Protein AF-A0A0D6Q118-F1 (afdb_monomer_lite)

pLDDT: mean 92.16, std 9.7, range [35.62, 98.88]

Secondary structure (DSSP, 8-state):
--------SSGGGGGGS-HHHHHHHHH--SSPPSSEEEEEEEEETTTEEEEEEEEEE-TTS-EEEEEEEEE----EEE-SHHHHHHHHHTPPPSSPPPEEE-HHHHHHHHHHHHHHHHHHHHHTT-EEEEEEEHHHHHHHHHH-----BS-TTT-TT--EEEEEEEEEE-TTSTT-EEEEEEEEEEE-HHHHHHHHHTSPPPPHHHHHHHHHHHHHHH---HHHHHHTTSS--------

InterPro domains:
  IPR022009 Restriction endonuclease, type II, NotI [PF12183] (45-171)

Organism: NCBI:txid1234669

Sequence (239 aa):
MQGPELIFVCPKRFYAVDFLKEVIDHCWPGDKPQNPQIAREVKMEGFGNVDFVIADVKKNNKIEQFLSVELQAIDITGSVFPAYQALRIGEDLEKKPTYGFNWDNVYKRYITQLIRKGYFHHHWKSKIVAVIPEQVYQYILGRAGFMRTAEVKKDPQVNIIFMTYRLEKDPDKVGEYKPVLVNVEGTSHTNLQNAIMYKDPPQRSAFIDQIKSSLARGAVKISDLISAGDISSVEYDDD

Radius of gyration: 23.62 Å; chains: 1; bounding box: 67×54×56 Å

Structure (mmCIF, N/CA/C/O backbone):
data_AF-A0A0D6Q118-F1
#
_entry.id   AF-A0A0D6Q118-F1
#
loop_
_atom_site.group_PDB
_atom_site.id
_atom_site.type_symbol
_atom_site.label_atom_id
_atom_site.label_alt_id
_atom_site.label_comp_id
_atom_site.label_asym_id
_atom_site.label_entity_id
_atom_site.label_seq_id
_atom_site.pdbx_PDB_ins_code
_atom_site.Cartn_x
_atom_site.Cartn_y
_atom_site.Cartn_z
_atom_site.occupancy
_atom_site.B_iso_or_equiv
_atom_site.auth_seq_id
_atom_site.auth_comp_id
_atom_site.auth_asym_id
_atom_site.auth_atom_id
_atom_site.pdbx_PDB_model_num
ATOM 1 N N . MET A 1 1 ? 8.248 -22.713 -18.712 1.00 35.62 1 MET A N 1
ATOM 2 C CA . MET A 1 1 ? 8.139 -21.250 -18.893 1.00 35.62 1 MET A CA 1
ATOM 3 C C . MET A 1 1 ? 7.198 -20.720 -17.827 1.00 35.62 1 MET A C 1
ATOM 5 O O . MET A 1 1 ? 6.054 -21.154 -17.802 1.00 35.62 1 MET A O 1
ATOM 9 N N . GLN A 1 2 ? 7.675 -19.868 -16.913 1.00 41.97 2 GLN A N 1
ATOM 10 C CA . GLN A 1 2 ? 6.770 -19.074 -16.073 1.00 41.97 2 GLN A CA 1
ATOM 11 C C . GLN A 1 2 ? 5.948 -18.179 -17.010 1.00 41.97 2 GLN A C 1
ATOM 13 O O . GLN A 1 2 ? 6.506 -17.595 -17.938 1.00 41.97 2 GLN A O 1
ATOM 18 N N . GLY A 1 3 ? 4.625 -18.165 -16.835 1.00 53.34 3 GLY A N 1
ATOM 19 C CA . GLY A 1 3 ? 3.731 -17.297 -17.603 1.00 53.34 3 GLY A CA 1
ATOM 20 C C . GLY A 1 3 ? 4.032 -15.808 -17.376 1.00 53.34 3 GLY A C 1
ATOM 21 O O . GLY A 1 3 ? 4.910 -15.474 -16.579 1.00 53.34 3 GLY A O 1
ATOM 22 N N . PRO A 1 4 ? 3.320 -14.897 -18.064 1.00 66.06 4 PRO A N 1
ATOM 23 C CA . PRO A 1 4 ? 3.523 -13.464 -17.879 1.00 66.06 4 PRO A CA 1
ATOM 24 C C . PRO A 1 4 ? 3.289 -13.063 -16.416 1.00 66.06 4 PRO A C 1
ATOM 26 O O . PRO A 1 4 ? 2.346 -13.533 -15.780 1.00 66.06 4 PRO A O 1
ATOM 29 N N . GLU A 1 5 ? 4.136 -12.181 -15.886 1.00 79.81 5 GLU A N 1
ATOM 30 C CA . GLU A 1 5 ? 3.935 -11.594 -14.562 1.00 79.81 5 GLU A CA 1
ATOM 31 C C . GLU A 1 5 ? 2.769 -10.596 -14.624 1.00 79.81 5 GLU A C 1
ATOM 33 O O . GLU A 1 5 ? 2.856 -9.544 -15.258 1.00 79.81 5 GLU A O 1
ATOM 38 N N . LEU A 1 6 ? 1.645 -10.951 -14.000 1.00 91.06 6 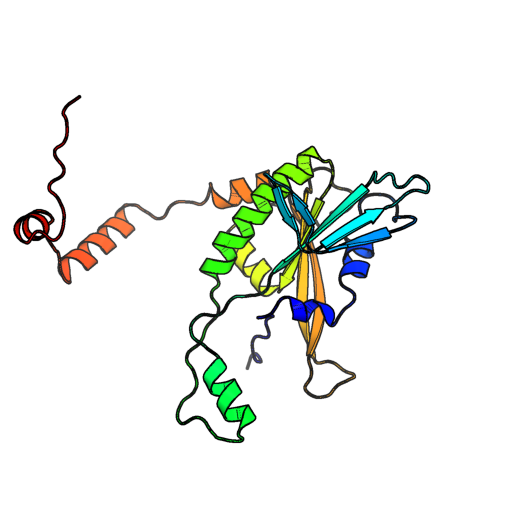LEU A N 1
ATOM 39 C CA . LEU A 1 6 ? 0.423 -10.149 -14.021 1.00 91.06 6 LEU A CA 1
ATOM 40 C C . LEU A 1 6 ? 0.346 -9.257 -12.787 1.00 91.06 6 LEU A C 1
ATOM 42 O O . LEU A 1 6 ? 0.215 -9.747 -11.665 1.00 91.06 6 LEU A O 1
ATOM 46 N N . ILE A 1 7 ? 0.372 -7.944 -12.995 1.00 93.88 7 ILE A N 1
ATOM 47 C CA . ILE A 1 7 ? 0.337 -6.954 -11.918 1.00 93.88 7 ILE A CA 1
ATOM 48 C C . ILE A 1 7 ? -0.604 -5.797 -12.250 1.00 93.88 7 ILE A C 1
ATOM 50 O O . ILE A 1 7 ? -0.860 -5.461 -13.406 1.00 93.88 7 ILE A O 1
ATOM 54 N N . PHE A 1 8 ? -1.138 -5.182 -11.203 1.00 94.50 8 PHE A N 1
ATOM 55 C CA . PHE A 1 8 ? -2.085 -4.087 -11.285 1.00 94.50 8 PHE A CA 1
ATOM 56 C C . PHE A 1 8 ? -1.306 -2.798 -11.537 1.00 94.50 8 PHE A C 1
ATOM 58 O O . PHE A 1 8 ? -0.583 -2.351 -10.652 1.00 94.50 8 PHE A O 1
ATOM 65 N N . VAL A 1 9 ? -1.482 -2.184 -12.709 1.00 95.00 9 VAL A N 1
ATOM 66 C CA . VAL A 1 9 ? -0.924 -0.854 -13.046 1.00 95.00 9 VAL A CA 1
ATOM 67 C C . VAL A 1 9 ? -1.927 0.289 -12.831 1.00 95.00 9 VAL A C 1
ATOM 69 O O . VAL A 1 9 ? -1.625 1.454 -13.063 1.00 95.00 9 VAL A O 1
ATOM 72 N N . CYS A 1 10 ? -3.154 -0.035 -12.407 1.00 95.31 10 CYS A N 1
ATOM 73 C CA . CYS A 1 10 ? -4.219 0.925 -12.132 1.00 95.31 10 CYS A CA 1
ATOM 74 C C . CYS A 1 10 ? -4.973 0.522 -10.852 1.00 95.31 10 CYS A C 1
ATOM 76 O O . CYS A 1 10 ? -5.478 -0.602 -10.802 1.00 95.31 10 CYS A O 1
ATOM 78 N N . PRO A 1 11 ? -5.132 1.411 -9.851 1.00 95.88 11 PRO A N 1
ATOM 79 C CA . PRO A 1 11 ? -5.855 1.091 -8.614 1.00 95.88 11 PRO A CA 1
ATOM 80 C C . PRO A 1 11 ? -7.324 0.712 -8.839 1.00 95.88 11 PRO A C 1
ATOM 82 O O . PRO A 1 11 ? -7.862 -0.147 -8.148 1.00 95.88 11 PRO A O 1
ATOM 85 N N . LYS A 1 12 ? -7.976 1.266 -9.872 1.00 95.75 12 LYS A N 1
ATOM 86 C CA . LYS A 1 12 ? -9.361 0.900 -10.226 1.00 95.75 12 LYS A CA 1
ATOM 87 C C . LYS A 1 12 ? -9.518 -0.582 -10.565 1.00 95.75 12 LYS A C 1
ATOM 89 O O . LYS A 1 12 ? -10.634 -1.089 -10.577 1.00 95.75 12 LYS A O 1
ATOM 94 N N . ARG A 1 13 ? -8.419 -1.298 -10.821 1.00 95.25 13 ARG A N 1
ATOM 95 C CA . ARG A 1 13 ? -8.458 -2.731 -11.086 1.00 95.25 13 ARG A CA 1
ATOM 96 C C . ARG A 1 13 ? -8.959 -3.550 -9.889 1.00 95.25 13 ARG A C 1
ATOM 98 O O . ARG A 1 13 ? -9.552 -4.601 -10.116 1.00 95.25 13 ARG A O 1
ATOM 105 N N . PHE A 1 14 ? -8.813 -3.054 -8.657 1.00 97.06 14 PHE A N 1
ATOM 106 C CA . PHE A 1 14 ? -9.392 -3.684 -7.463 1.00 97.06 14 PHE A CA 1
ATOM 107 C C . PHE A 1 14 ? -10.926 -3.682 -7.456 1.00 97.06 14 PHE A C 1
ATOM 109 O O . PHE A 1 14 ? -11.522 -4.505 -6.779 1.00 97.06 14 PHE A O 1
ATOM 116 N N . TYR A 1 15 ? -11.586 -2.833 -8.253 1.00 96.38 15 TYR A N 1
ATOM 117 C CA . TYR A 1 15 ? -13.055 -2.753 -8.288 1.00 96.38 15 TYR A CA 1
ATOM 118 C C . TYR A 1 15 ? -13.699 -3.946 -9.008 1.00 96.38 15 TYR A C 1
ATOM 120 O O . TYR A 1 15 ? -14.920 -4.045 -9.071 1.00 96.38 15 TYR A O 1
ATOM 128 N N . ALA A 1 16 ? -12.891 -4.842 -9.581 1.00 94.56 16 ALA A N 1
ATOM 129 C CA . ALA A 1 16 ? -13.372 -6.104 -10.130 1.00 94.56 16 ALA A CA 1
ATOM 130 C C . ALA A 1 16 ? -13.760 -7.124 -9.042 1.00 94.56 16 ALA A C 1
ATOM 132 O O . ALA A 1 16 ? -14.296 -8.176 -9.376 1.00 94.56 16 ALA A O 1
ATOM 133 N N . VAL A 1 17 ? -13.493 -6.815 -7.770 1.00 95.25 17 VAL A N 1
ATOM 134 C CA . VAL A 1 17 ? -13.951 -7.564 -6.596 1.00 95.25 17 VAL A CA 1
ATOM 135 C C . VAL A 1 17 ? -14.550 -6.606 -5.567 1.00 95.25 17 VAL A C 1
ATOM 137 O O . VAL A 1 17 ? -14.270 -5.404 -5.583 1.00 95.25 17 VAL A O 1
ATOM 140 N N . ASP A 1 18 ? -15.355 -7.135 -4.647 1.00 96.94 18 ASP A N 1
ATOM 141 C CA . ASP A 1 18 ? -15.884 -6.367 -3.517 1.00 96.94 18 ASP A CA 1
ATOM 142 C C . ASP A 1 18 ? -14.847 -6.282 -2.387 1.00 96.94 18 ASP A C 1
ATOM 144 O O . ASP A 1 18 ? -14.999 -6.842 -1.299 1.00 96.94 18 ASP A O 1
ATOM 148 N N . PHE A 1 19 ? -13.743 -5.584 -2.666 1.00 97.62 19 PHE A N 1
ATOM 149 C CA . PHE A 1 19 ? -12.642 -5.457 -1.714 1.00 97.62 19 PHE A CA 1
ATOM 150 C C . PHE A 1 19 ? -13.077 -4.756 -0.416 1.00 97.62 19 PHE A C 1
ATOM 152 O O . PHE A 1 19 ? -12.498 -5.011 0.631 1.00 97.62 19 PHE A O 1
ATOM 159 N N . LEU A 1 20 ? -14.096 -3.885 -0.440 1.00 97.88 20 LEU A N 1
ATOM 160 C CA . LEU A 1 20 ? -14.586 -3.207 0.768 1.00 97.88 20 LEU A CA 1
ATOM 161 C C . LEU A 1 20 ? -15.307 -4.184 1.698 1.00 97.88 20 LEU A C 1
ATOM 163 O O . LEU A 1 20 ? -15.101 -4.135 2.913 1.00 97.88 20 LEU A O 1
ATOM 167 N N . LYS A 1 21 ? -16.093 -5.113 1.142 1.00 97.81 21 LYS A N 1
ATOM 168 C CA . LYS A 1 21 ? -16.638 -6.231 1.914 1.00 97.81 21 LYS A CA 1
ATOM 169 C C . LYS A 1 21 ? -15.523 -7.105 2.486 1.00 97.81 21 LYS A C 1
ATOM 171 O O . LYS A 1 21 ? -15.584 -7.456 3.661 1.00 97.81 21 LYS A O 1
ATOM 176 N N . GLU A 1 22 ? -14.486 -7.401 1.705 1.00 98.25 22 GLU A N 1
ATOM 177 C CA . GLU A 1 22 ? -13.325 -8.161 2.191 1.00 98.25 22 GLU A CA 1
ATOM 178 C C . GLU A 1 22 ? -12.572 -7.422 3.313 1.00 98.25 22 GLU A C 1
ATOM 180 O O . GLU A 1 22 ? -12.199 -8.044 4.306 1.00 98.25 22 GLU A O 1
ATOM 185 N N . VAL A 1 23 ? -12.442 -6.090 3.254 1.00 98.50 23 VAL A N 1
ATOM 186 C CA . VAL A 1 23 ? -11.907 -5.296 4.376 1.00 98.50 23 VAL A CA 1
ATOM 187 C C . VAL A 1 23 ? -12.736 -5.512 5.644 1.00 98.50 23 VAL A C 1
ATOM 189 O O . VAL A 1 23 ? -12.169 -5.721 6.717 1.00 98.50 23 VAL A O 1
ATOM 192 N N . ILE A 1 24 ? -14.068 -5.481 5.560 1.00 98.12 24 ILE A N 1
ATOM 193 C CA . ILE A 1 24 ? -14.924 -5.736 6.730 1.00 98.12 24 ILE A CA 1
ATOM 194 C C . ILE A 1 24 ? -14.718 -7.170 7.234 1.00 98.12 24 ILE A C 1
ATOM 196 O O . ILE A 1 24 ? -14.515 -7.398 8.429 1.00 98.12 24 ILE A O 1
ATOM 200 N N . ASP A 1 25 ? -14.725 -8.139 6.322 1.00 97.94 25 ASP A N 1
ATOM 201 C CA . ASP A 1 25 ? -14.646 -9.557 6.655 1.00 97.94 25 ASP A CA 1
ATOM 202 C C . ASP A 1 25 ? -13.284 -9.976 7.210 1.00 97.94 25 ASP A C 1
ATOM 204 O O . ASP A 1 25 ? -13.238 -10.895 8.029 1.00 97.94 25 ASP A O 1
ATOM 208 N N . HIS A 1 26 ? -12.191 -9.307 6.839 1.00 98.12 26 HIS A N 1
ATOM 209 C CA . HIS A 1 26 ? -10.831 -9.713 7.206 1.00 98.12 26 HIS A CA 1
ATOM 210 C C . HIS A 1 26 ? -10.106 -8.737 8.139 1.00 98.12 26 HIS A C 1
ATOM 212 O O . HIS A 1 26 ? -9.283 -9.180 8.938 1.00 98.12 26 HIS A O 1
ATOM 218 N N . CYS A 1 27 ? -10.450 -7.449 8.129 1.00 98.19 27 CYS A N 1
ATOM 219 C CA . CYS A 1 27 ? -9.674 -6.410 8.814 1.00 98.19 27 CYS A CA 1
ATOM 220 C C . CYS A 1 27 ? -10.440 -5.691 9.933 1.00 98.19 27 CYS A C 1
ATOM 222 O O . CYS A 1 27 ? -9.803 -5.048 10.770 1.00 98.19 27 CYS A O 1
ATOM 224 N N . TRP A 1 28 ? -11.777 -5.776 9.971 1.00 97.69 28 TRP A N 1
ATOM 225 C CA . TRP A 1 28 ? -12.567 -5.091 10.998 1.00 97.69 28 TRP A CA 1
ATOM 226 C C . TRP A 1 28 ? -12.234 -5.613 12.405 1.00 97.69 28 TRP A C 1
ATOM 228 O O . TRP A 1 28 ? -12.323 -6.824 12.637 1.00 97.69 28 TRP A O 1
ATOM 238 N N . PRO A 1 29 ? -11.818 -4.741 13.342 1.00 94.00 29 PRO A N 1
ATOM 239 C CA . PRO A 1 29 ? -11.452 -5.165 14.685 1.00 94.00 29 PRO A CA 1
ATOM 240 C C . PRO A 1 29 ? -12.689 -5.405 15.552 1.00 94.00 29 PRO A C 1
ATOM 242 O O . PRO A 1 29 ? -13.668 -4.665 15.474 1.00 94.00 29 PRO A O 1
ATOM 245 N N . GLY A 1 30 ? -12.606 -6.406 16.427 1.00 91.06 30 GLY A N 1
ATOM 246 C CA . GLY A 1 30 ? -13.697 -6.761 17.334 1.00 91.06 30 GLY A CA 1
ATOM 247 C C . GLY A 1 30 ? -14.930 -7.305 16.609 1.00 91.06 30 GLY A C 1
ATOM 248 O O . GLY A 1 30 ? -14.813 -8.083 15.657 1.00 91.06 30 GLY A O 1
ATOM 249 N N . ASP A 1 31 ? -16.107 -6.916 17.096 1.00 92.12 31 ASP A N 1
ATOM 250 C CA . ASP A 1 31 ? -17.388 -7.339 16.536 1.00 92.12 31 ASP A CA 1
ATOM 251 C C . ASP A 1 31 ? -17.659 -6.686 15.178 1.00 92.12 31 ASP A C 1
ATOM 253 O O . ASP A 1 31 ? -17.229 -5.564 14.899 1.00 92.12 31 ASP A O 1
ATOM 257 N N . LYS A 1 32 ? -18.407 -7.394 14.324 1.00 92.81 32 LYS A N 1
ATOM 258 C CA . LYS A 1 32 ? -18.802 -6.885 13.005 1.00 92.81 32 LYS A CA 1
ATOM 259 C C . LYS A 1 32 ? -19.580 -5.563 13.132 1.00 92.81 32 LYS A C 1
ATOM 261 O O . LYS A 1 32 ? -20.393 -5.437 14.051 1.00 92.81 32 LYS A O 1
ATOM 266 N N . PRO A 1 33 ? -19.387 -4.612 12.197 1.00 95.69 33 PRO A N 1
ATOM 267 C CA . PRO A 1 33 ? -20.108 -3.345 12.218 1.00 95.69 33 PRO A CA 1
ATOM 268 C C . PRO A 1 33 ? -21.609 -3.574 12.028 1.00 95.69 33 PRO A C 1
ATOM 270 O O . PRO A 1 33 ? -22.013 -4.454 11.264 1.00 95.69 33 PRO A O 1
ATOM 273 N N . GLN A 1 34 ? -22.436 -2.769 12.693 1.00 95.44 34 GLN A N 1
ATOM 274 C CA . GLN A 1 34 ? -23.896 -2.891 12.599 1.00 95.44 34 GLN A CA 1
ATOM 275 C C . GLN A 1 34 ? -24.465 -2.139 11.392 1.00 95.44 34 GLN A C 1
ATOM 277 O O . GLN A 1 34 ? -25.411 -2.605 10.761 1.00 95.44 34 GLN A O 1
ATOM 282 N N . ASN A 1 35 ? -23.895 -0.977 11.076 1.00 96.31 35 ASN A N 1
ATOM 283 C CA . ASN A 1 35 ? -24.316 -0.109 9.984 1.00 96.31 35 ASN A CA 1
ATOM 284 C C . ASN A 1 35 ? -23.084 0.493 9.281 1.00 96.31 35 ASN A C 1
ATOM 286 O O . ASN A 1 35 ? -22.816 1.695 9.415 1.00 96.31 35 ASN A O 1
ATOM 290 N N . PRO A 1 36 ? -22.297 -0.336 8.568 1.00 96.75 36 PRO A N 1
ATOM 291 C CA . PRO A 1 36 ? -21.115 0.131 7.859 1.00 96.75 36 PRO A CA 1
ATOM 292 C C . PRO A 1 36 ? -21.502 1.063 6.703 1.00 96.75 36 PRO A C 1
ATOM 294 O O . PRO A 1 36 ? -22.306 0.709 5.843 1.00 96.75 36 PRO A O 1
ATOM 297 N N . GLN A 1 37 ? -20.885 2.241 6.656 1.00 97.44 37 GLN A N 1
ATOM 298 C CA . GLN A 1 37 ? -21.009 3.212 5.569 1.00 97.44 37 GLN A CA 1
ATOM 299 C C . GLN A 1 37 ? -19.632 3.577 5.018 1.00 97.44 37 GLN A C 1
ATOM 301 O O . GLN A 1 37 ? -18.631 3.523 5.733 1.00 97.44 37 GLN A O 1
ATOM 306 N N . ILE A 1 38 ? -19.585 3.954 3.739 1.00 97.50 38 ILE A N 1
ATOM 307 C CA . ILE A 1 38 ? -18.342 4.263 3.028 1.00 97.50 38 ILE A CA 1
ATOM 308 C C . ILE A 1 38 ? -18.296 5.757 2.709 1.00 97.50 38 ILE A C 1
ATOM 310 O O . ILE A 1 38 ? -19.154 6.270 1.992 1.00 97.50 38 ILE A O 1
ATOM 314 N N . ALA A 1 39 ? -17.252 6.434 3.178 1.00 97.25 39 ALA A N 1
ATOM 315 C CA . ALA A 1 39 ? -16.853 7.754 2.704 1.00 97.25 39 ALA A CA 1
ATOM 316 C C . ALA A 1 39 ? -15.681 7.609 1.721 1.00 97.25 39 ALA A C 1
ATOM 318 O O . ALA A 1 39 ? -14.816 6.757 1.916 1.00 97.25 39 ALA A O 1
ATOM 319 N N . ARG A 1 40 ? -15.652 8.413 0.654 1.00 97.00 40 ARG A N 1
ATOM 320 C CA . ARG A 1 40 ? -14.621 8.364 -0.401 1.00 97.00 40 ARG A CA 1
ATOM 321 C C . ARG A 1 40 ? -13.850 9.677 -0.431 1.00 97.00 40 ARG A C 1
ATOM 323 O O . ARG A 1 40 ? -14.468 10.717 -0.218 1.00 97.00 40 ARG A O 1
ATOM 330 N N . GLU A 1 41 ? -12.558 9.629 -0.750 1.00 95.38 41 GLU A N 1
ATOM 331 C CA . GLU A 1 41 ? -11.698 10.816 -0.909 1.00 95.38 41 GLU A CA 1
ATOM 332 C C . GLU A 1 41 ? -11.753 11.748 0.316 1.00 95.38 41 GLU A C 1
ATOM 334 O O . GLU A 1 41 ? -11.989 12.958 0.212 1.00 95.38 41 GLU A O 1
ATOM 339 N N . VAL A 1 42 ? -11.605 11.161 1.506 1.00 96.12 42 VAL A N 1
ATOM 340 C CA . VAL A 1 42 ? -11.705 11.883 2.776 1.00 96.12 42 VAL A CA 1
ATOM 341 C C . VAL A 1 42 ? -10.423 12.674 3.001 1.00 96.12 42 VAL A C 1
ATOM 343 O O . VAL A 1 42 ? -9.352 12.107 3.219 1.00 96.12 42 VAL A O 1
ATOM 346 N N . LYS A 1 43 ? -10.542 14.002 2.983 1.00 96.31 43 LYS A N 1
ATOM 347 C CA . LYS A 1 43 ? -9.426 14.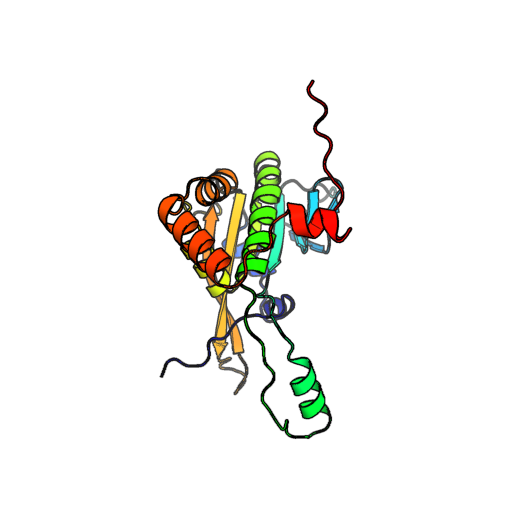932 3.179 1.00 96.31 43 LYS A CA 1
ATOM 348 C C . LYS A 1 43 ? -9.455 15.529 4.574 1.00 96.31 43 LYS A C 1
ATOM 350 O O . LYS A 1 43 ? -10.491 16.011 5.026 1.00 96.31 43 LYS A O 1
ATOM 355 N N . MET A 1 44 ? -8.294 15.563 5.216 1.00 94.69 44 MET A N 1
ATOM 356 C CA . MET A 1 44 ? -8.099 16.227 6.498 1.00 94.69 44 MET A CA 1
ATOM 357 C C . MET A 1 44 ? -6.741 16.931 6.519 1.00 94.69 44 MET A C 1
ATOM 359 O O . MET A 1 44 ? -5.710 16.351 6.167 1.00 94.69 44 MET A O 1
ATOM 363 N N . GLU A 1 45 ? -6.737 18.193 6.940 1.00 94.50 45 GLU A N 1
ATOM 364 C CA . GLU A 1 45 ? -5.514 18.976 7.105 1.00 94.50 45 GLU A CA 1
ATOM 365 C C . GLU A 1 45 ? -4.554 18.290 8.091 1.00 94.50 45 GLU A C 1
ATOM 367 O O . GLU A 1 45 ? -4.971 17.692 9.081 1.00 94.50 45 GLU A O 1
ATOM 372 N N . GLY A 1 46 ? -3.255 18.292 7.784 1.00 90.06 46 GLY A N 1
ATOM 373 C CA . GLY A 1 46 ? -2.238 17.609 8.594 1.00 90.06 46 GLY A CA 1
ATOM 374 C C . GLY A 1 46 ? -2.228 16.076 8.482 1.00 90.06 46 GLY A C 1
ATOM 375 O O . GLY A 1 46 ? -1.197 15.461 8.754 1.00 90.06 46 GLY A O 1
ATOM 376 N N . PHE A 1 47 ? -3.296 15.440 7.998 1.00 89.38 47 PHE A N 1
ATOM 377 C CA . PHE A 1 47 ? -3.350 13.993 7.758 1.00 89.38 47 PHE A CA 1
ATOM 378 C C . PHE A 1 47 ? -3.102 13.635 6.286 1.00 89.38 47 PHE A C 1
ATOM 380 O O . PHE A 1 47 ? -2.301 12.746 5.988 1.00 89.38 47 PHE A O 1
ATOM 387 N N . GLY A 1 48 ? -3.732 14.380 5.375 1.00 92.50 48 GLY A N 1
ATOM 388 C CA . GLY A 1 48 ? -3.740 14.126 3.936 1.00 92.50 48 GLY A CA 1
ATOM 389 C C . GLY A 1 48 ? -5.101 13.632 3.441 1.00 92.50 48 GLY A C 1
ATOM 390 O O . GLY A 1 48 ? -6.132 13.874 4.067 1.00 92.50 48 GLY A O 1
ATOM 391 N N . ASN A 1 49 ? -5.094 12.969 2.284 1.00 94.75 49 ASN A N 1
ATOM 392 C CA . ASN A 1 49 ? -6.272 12.347 1.678 1.00 94.75 49 ASN A CA 1
ATOM 393 C C . ASN A 1 49 ? -6.279 10.839 1.942 1.00 94.75 49 ASN A C 1
ATOM 395 O O . ASN A 1 49 ? -5.200 10.243 1.975 1.00 94.75 49 ASN A O 1
ATOM 399 N N . VAL A 1 50 ? -7.464 10.248 2.072 1.00 96.00 50 VAL A N 1
ATOM 400 C CA . VAL A 1 50 ? -7.680 8.798 2.121 1.00 96.00 50 VAL A CA 1
ATOM 401 C C . VAL A 1 50 ? -8.710 8.384 1.085 1.00 96.00 50 VAL A C 1
ATOM 403 O O . VAL A 1 50 ? -9.793 8.969 1.026 1.00 96.00 50 VAL A O 1
ATOM 406 N N . ASP A 1 51 ? -8.392 7.348 0.307 1.00 97.31 51 ASP A N 1
ATOM 407 C CA . ASP A 1 51 ? -9.246 6.887 -0.792 1.00 97.31 51 ASP A CA 1
ATOM 408 C C . ASP A 1 51 ? -10.634 6.465 -0.288 1.00 97.31 51 ASP A C 1
ATOM 410 O O . ASP A 1 51 ? -11.655 6.879 -0.846 1.00 97.31 51 ASP A O 1
ATOM 414 N N . PHE A 1 52 ? -10.682 5.667 0.786 1.00 98.50 52 PHE A N 1
ATOM 415 C CA . PHE A 1 52 ? -11.930 5.229 1.408 1.00 98.50 52 PHE A CA 1
ATOM 416 C C . PHE A 1 52 ? -11.841 5.163 2.930 1.00 98.50 52 PHE A C 1
ATOM 418 O O . PHE A 1 52 ? -10.835 4.746 3.496 1.00 98.50 52 PHE A O 1
ATOM 425 N N . VAL A 1 53 ? -12.949 5.469 3.597 1.00 98.38 53 VAL A N 1
ATOM 426 C CA . VAL A 1 53 ? -13.148 5.189 5.019 1.00 98.38 53 VAL A CA 1
ATOM 427 C C . VAL A 1 53 ? -14.419 4.370 5.185 1.00 98.38 53 VAL A C 1
ATOM 429 O O . VAL A 1 53 ? -15.485 4.793 4.741 1.00 98.38 53 VAL A O 1
ATOM 432 N N . ILE A 1 54 ? -14.307 3.212 5.834 1.00 98.44 54 ILE A N 1
ATOM 433 C CA . ILE A 1 54 ? -15.450 2.405 6.271 1.00 98.44 54 ILE A CA 1
ATOM 434 C C . ILE A 1 54 ? -15.726 2.761 7.730 1.00 98.44 54 ILE A C 1
ATOM 436 O O . ILE A 1 54 ? -14.858 2.554 8.576 1.00 98.44 54 ILE A O 1
ATOM 440 N N . ALA A 1 55 ? -16.908 3.289 8.033 1.00 97.88 55 ALA A N 1
ATOM 441 C CA . ALA A 1 55 ? -17.305 3.726 9.371 1.00 97.88 55 ALA A CA 1
ATOM 442 C C . ALA A 1 55 ? -18.581 3.012 9.830 1.00 97.88 55 ALA A C 1
ATOM 444 O O . ALA A 1 55 ? -19.515 2.871 9.045 1.00 97.88 55 ALA A O 1
ATOM 445 N N . ASP A 1 56 ? -18.646 2.596 11.098 1.00 97.19 56 ASP A N 1
ATOM 446 C CA . ASP A 1 56 ? -19.882 2.067 11.690 1.00 97.19 56 ASP A CA 1
ATOM 447 C C . ASP A 1 56 ? -20.710 3.216 12.280 1.00 97.19 56 ASP A C 1
ATOM 449 O O . ASP A 1 56 ? -20.317 3.838 13.275 1.00 97.19 56 ASP A O 1
ATOM 453 N N . VAL A 1 57 ? -21.829 3.540 11.626 1.00 96.50 57 VAL A N 1
ATOM 454 C CA . VAL A 1 57 ? -22.612 4.752 11.904 1.00 96.50 57 VAL A CA 1
ATOM 455 C C . VAL A 1 57 ? -23.828 4.423 12.766 1.00 96.50 57 VAL A C 1
ATOM 457 O O . VAL A 1 57 ? -24.797 3.809 12.312 1.00 96.50 57 VAL A O 1
ATOM 460 N N . LYS A 1 58 ? -23.821 4.891 14.017 1.00 93.38 58 LYS A N 1
ATOM 461 C CA . LYS A 1 58 ? -24.942 4.702 14.952 1.00 93.38 58 LYS A CA 1
ATOM 462 C C . LYS A 1 58 ? -26.134 5.610 14.618 1.00 93.38 58 LYS A C 1
ATOM 464 O O . LYS A 1 58 ? -26.011 6.585 13.884 1.00 93.38 58 LYS A O 1
ATOM 469 N N . LYS A 1 59 ? -27.296 5.335 15.232 1.00 89.00 59 LYS A N 1
ATOM 470 C CA . LYS A 1 59 ? -28.573 6.058 15.009 1.00 89.00 59 LYS A CA 1
ATOM 471 C C . LYS A 1 59 ? -28.499 7.587 15.171 1.00 89.00 59 LYS A C 1
ATOM 473 O O . LYS A 1 59 ? -29.337 8.288 14.624 1.00 89.00 59 LYS A O 1
ATOM 478 N N . ASN A 1 60 ? -27.530 8.102 15.925 1.00 90.06 60 ASN A N 1
ATOM 479 C CA . ASN A 1 60 ? -27.311 9.533 16.159 1.00 90.06 60 ASN A CA 1
ATOM 480 C C . ASN A 1 60 ? -26.177 10.127 15.298 1.00 90.06 60 ASN A C 1
ATOM 482 O O . ASN A 1 60 ? -25.614 11.152 15.674 1.00 90.06 60 ASN A O 1
ATOM 486 N N . ASN A 1 61 ? -25.797 9.470 14.197 1.00 90.88 61 ASN A N 1
ATOM 487 C CA . ASN A 1 61 ? -24.649 9.820 13.350 1.00 90.88 61 ASN A CA 1
ATOM 488 C C . ASN A 1 61 ? -23.285 9.787 14.065 1.00 90.88 61 ASN A C 1
ATOM 490 O O . ASN A 1 61 ? -22.298 10.307 13.547 1.00 90.88 61 ASN A O 1
ATOM 494 N N . LYS A 1 62 ? -23.194 9.165 15.248 1.00 94.00 62 LYS A N 1
ATOM 495 C CA . LYS A 1 62 ? -21.915 8.958 15.932 1.00 94.00 62 LYS A CA 1
ATOM 496 C C . LYS A 1 62 ? -21.141 7.823 15.263 1.00 94.00 62 LYS A C 1
ATOM 498 O O . LYS A 1 62 ? -21.699 6.750 15.027 1.00 94.00 62 LYS A O 1
ATOM 503 N N . ILE A 1 63 ? -19.850 8.056 15.049 1.00 95.44 63 ILE A N 1
ATOM 504 C CA . ILE A 1 63 ? -18.878 7.068 14.577 1.00 95.44 63 ILE A CA 1
ATOM 505 C C . ILE A 1 63 ? -17.963 6.731 15.753 1.00 95.44 63 ILE A C 1
ATOM 507 O O . ILE A 1 63 ? -17.329 7.619 16.318 1.00 95.44 63 ILE A O 1
ATOM 511 N N . GLU A 1 64 ? -17.924 5.462 16.152 1.00 88.94 64 GLU A N 1
ATOM 512 C CA . GLU A 1 64 ? -17.010 4.987 17.206 1.00 88.94 64 GLU A CA 1
ATOM 513 C C . GLU A 1 64 ? -15.848 4.174 16.649 1.00 88.94 64 GLU A C 1
ATOM 515 O O . GLU A 1 64 ? -14.757 4.228 17.205 1.00 88.94 64 GLU A O 1
ATOM 520 N N . GLN A 1 65 ? -16.073 3.464 15.544 1.00 94.88 65 GLN A N 1
ATOM 521 C CA . GLN A 1 65 ? -15.067 2.643 14.894 1.00 94.88 65 GLN A CA 1
ATOM 522 C C . GLN A 1 65 ? -15.066 2.910 13.394 1.00 94.88 65 GLN A C 1
ATOM 524 O O . GLN A 1 65 ? -16.119 3.036 12.762 1.00 94.88 65 GLN A O 1
ATOM 529 N N . PHE A 1 66 ? -13.866 2.982 12.831 1.00 97.69 66 PHE A N 1
ATOM 530 C CA . PHE A 1 66 ? -13.661 3.120 11.399 1.00 97.69 66 PHE A CA 1
ATOM 531 C C . PHE A 1 66 ? -12.349 2.466 10.965 1.00 97.69 66 PHE A C 1
ATOM 533 O O . PHE A 1 66 ? -11.448 2.251 11.783 1.00 97.69 66 PHE A O 1
ATOM 540 N N . LEU A 1 67 ? -12.242 2.192 9.669 1.00 98.31 67 LEU A N 1
ATOM 541 C CA . LEU A 1 67 ? -11.020 1.789 8.984 1.00 98.31 67 LEU A CA 1
ATOM 542 C C . LEU A 1 67 ? -10.777 2.710 7.795 1.00 98.31 67 LEU A C 1
ATOM 544 O O . LEU A 1 67 ? -11.683 2.932 6.993 1.00 98.31 67 LEU A O 1
ATOM 548 N N . SER A 1 68 ? -9.546 3.193 7.658 1.00 98.62 68 SER A N 1
ATOM 549 C CA . SER A 1 68 ? -9.093 3.812 6.409 1.00 98.62 68 SER A CA 1
ATOM 550 C C . SER A 1 68 ? -8.631 2.726 5.446 1.00 98.62 68 SER A C 1
ATOM 552 O O . SER A 1 68 ? -8.020 1.748 5.874 1.00 98.62 68 SER A O 1
ATOM 554 N N . VAL A 1 69 ? -8.876 2.905 4.154 1.00 98.69 69 VAL A N 1
ATOM 555 C CA . VAL A 1 69 ? -8.451 1.991 3.093 1.00 98.69 69 VAL A CA 1
ATOM 556 C C . VAL A 1 69 ? -7.763 2.798 1.997 1.00 98.69 69 VAL A C 1
ATOM 558 O O . VAL A 1 69 ? -8.308 3.787 1.511 1.00 98.69 69 VAL A O 1
ATOM 561 N N . GLU A 1 70 ? -6.571 2.356 1.613 1.00 98.31 70 GLU A N 1
ATOM 562 C CA . GLU A 1 70 ? -5.736 2.953 0.569 1.00 98.31 70 GLU A CA 1
ATOM 563 C C . GLU A 1 70 ? -5.504 1.938 -0.535 1.00 98.31 70 GLU A C 1
ATOM 565 O O . GLU A 1 70 ? -5.056 0.821 -0.264 1.00 98.31 70 GLU A O 1
ATOM 570 N N . LEU A 1 71 ? -5.736 2.337 -1.779 1.00 98.12 71 LEU A N 1
ATOM 571 C CA . LEU A 1 71 ? -5.432 1.515 -2.936 1.00 98.12 71 LEU A CA 1
ATOM 572 C C . LEU A 1 71 ? -4.089 1.941 -3.524 1.00 98.12 71 LEU A C 1
ATOM 574 O O . LEU A 1 71 ? -3.892 3.098 -3.885 1.00 98.12 71 LEU A O 1
ATOM 578 N N . GLN A 1 72 ? -3.175 0.996 -3.726 1.00 97.69 72 GLN A N 1
ATOM 579 C CA . GLN A 1 72 ? -1.930 1.276 -4.443 1.00 97.69 72 GLN A CA 1
ATOM 580 C C . GLN A 1 72 ? -1.671 0.214 -5.504 1.00 97.69 72 GLN A C 1
ATOM 582 O O . GLN A 1 72 ? -1.686 -0.978 -5.231 1.00 97.69 72 GLN A O 1
ATOM 587 N N . ALA A 1 73 ? -1.403 0.669 -6.725 1.00 97.06 73 ALA A N 1
ATOM 588 C CA . ALA A 1 73 ? -0.970 -0.139 -7.865 1.00 97.06 73 ALA A CA 1
ATOM 589 C C . ALA A 1 73 ? 0.515 0.132 -8.184 1.00 97.06 73 ALA A C 1
ATOM 591 O O . ALA A 1 73 ? 1.120 1.020 -7.583 1.00 97.06 73 ALA A O 1
ATOM 592 N N . ILE A 1 74 ? 1.125 -0.605 -9.114 1.00 96.62 74 ILE A N 1
ATOM 593 C CA . ILE A 1 74 ? 2.489 -0.299 -9.570 1.00 96.62 74 ILE A CA 1
ATOM 594 C C . ILE A 1 74 ? 2.458 0.836 -10.607 1.00 96.62 74 ILE A C 1
ATOM 596 O O . ILE A 1 74 ? 1.694 0.785 -11.570 1.00 96.62 74 ILE A O 1
ATOM 600 N N . ASP A 1 75 ? 3.292 1.860 -10.421 1.00 94.44 75 ASP A N 1
ATOM 601 C CA . ASP A 1 75 ? 3.537 2.877 -11.447 1.00 94.44 75 ASP A CA 1
ATOM 602 C C . ASP A 1 75 ? 4.433 2.268 -12.545 1.00 94.44 75 ASP A C 1
ATOM 604 O O . ASP A 1 75 ? 5.241 1.376 -12.267 1.00 94.44 75 ASP A O 1
ATOM 608 N N . ILE A 1 76 ? 4.357 2.776 -13.777 1.00 94.81 76 ILE A N 1
ATOM 609 C CA . ILE A 1 76 ? 5.281 2.386 -14.855 1.00 94.81 76 ILE A CA 1
ATOM 610 C C . ILE A 1 76 ? 6.303 3.487 -15.164 1.00 94.81 76 ILE A C 1
ATOM 612 O O . ILE A 1 76 ? 6.053 4.671 -14.945 1.00 94.81 76 ILE A O 1
ATOM 616 N N . THR A 1 77 ? 7.462 3.094 -15.685 1.00 95.19 77 THR A N 1
ATOM 617 C CA . THR A 1 77 ? 8.375 3.959 -16.437 1.00 95.19 77 THR A CA 1
ATOM 618 C C . THR A 1 77 ? 8.049 3.881 -17.928 1.00 95.19 77 THR A C 1
ATOM 620 O O . THR A 1 77 ? 7.420 2.924 -18.384 1.00 95.19 77 THR A O 1
ATOM 623 N N . GLY A 1 78 ? 8.492 4.872 -18.703 1.00 94.06 78 GLY A N 1
ATOM 624 C CA . GLY A 1 78 ? 8.181 4.935 -20.131 1.00 94.06 78 GLY A CA 1
ATOM 625 C C . GLY A 1 78 ? 6.686 5.144 -20.379 1.00 94.06 78 GLY A C 1
ATOM 626 O O . GLY A 1 78 ? 6.012 5.820 -19.603 1.00 94.06 78 GLY A O 1
ATOM 627 N N . SER A 1 79 ? 6.163 4.598 -21.479 1.00 92.25 79 SER A N 1
ATOM 628 C CA . SER A 1 79 ? 4.750 4.764 -21.831 1.00 92.25 79 SER A CA 1
ATOM 629 C C . SER A 1 79 ? 4.215 3.606 -22.662 1.00 92.25 79 SER A C 1
ATOM 631 O O . SER A 1 79 ? 4.851 3.152 -23.611 1.00 92.25 79 SER A O 1
ATOM 633 N N . VAL A 1 80 ? 2.997 3.175 -22.331 1.00 92.12 80 VAL A N 1
ATOM 634 C CA . VAL A 1 80 ? 2.200 2.227 -23.129 1.00 92.12 80 VAL A CA 1
ATOM 635 C C . VAL A 1 80 ? 1.245 2.937 -24.096 1.00 92.12 80 VAL A C 1
ATOM 637 O O . VAL A 1 80 ? 0.568 2.288 -24.889 1.00 92.12 80 VAL A O 1
ATOM 640 N N . PHE A 1 81 ? 1.185 4.272 -24.050 1.00 92.69 81 PHE A N 1
ATOM 641 C CA . PHE A 1 81 ? 0.251 5.068 -24.844 1.00 92.69 81 PHE A CA 1
ATOM 642 C C . PHE A 1 81 ? 0.397 4.872 -26.363 1.00 92.69 81 PHE A C 1
ATOM 644 O O . PHE A 1 81 ? -0.638 4.736 -27.013 1.00 92.69 81 PHE A O 1
ATOM 651 N N . PRO A 1 82 ? 1.611 4.743 -26.941 1.00 93.62 82 PRO A N 1
ATOM 652 C CA . PRO A 1 82 ? 1.742 4.456 -28.370 1.00 93.62 82 PRO A CA 1
ATOM 653 C C . PRO A 1 82 ? 1.060 3.145 -28.782 1.00 93.62 82 PRO A C 1
ATOM 655 O O . PRO A 1 82 ? 0.370 3.107 -29.795 1.00 93.62 82 PRO A O 1
ATOM 658 N N . ALA A 1 83 ? 1.170 2.087 -27.964 1.00 93.56 83 ALA A N 1
ATOM 659 C CA . ALA A 1 83 ? 0.468 0.827 -28.225 1.00 93.56 83 ALA A CA 1
ATOM 660 C C . ALA A 1 83 ? -1.049 0.988 -28.129 1.00 93.56 83 ALA A C 1
ATOM 662 O O . ALA A 1 83 ? -1.772 0.458 -28.962 1.00 93.56 83 ALA A O 1
ATOM 663 N N . TYR A 1 84 ? -1.537 1.754 -27.151 1.00 93.25 84 TYR A N 1
ATOM 664 C CA . TYR A 1 84 ? -2.962 2.070 -27.059 1.00 93.25 84 TYR A CA 1
ATOM 665 C C . TYR A 1 84 ? -3.476 2.822 -28.299 1.00 93.25 84 TYR A C 1
ATOM 667 O O . TYR A 1 84 ? -4.554 2.505 -28.798 1.00 93.25 84 TYR A O 1
ATOM 675 N N . GLN A 1 85 ? -2.717 3.798 -28.810 1.00 94.81 85 GLN A N 1
ATOM 676 C CA . GLN A 1 85 ? -3.096 4.547 -30.009 1.00 94.81 85 GLN A CA 1
ATOM 677 C C . GLN A 1 85 ? -3.143 3.648 -31.245 1.00 94.81 85 GLN A C 1
ATOM 679 O O . GLN A 1 85 ? -4.157 3.654 -31.935 1.00 94.81 85 GLN A O 1
ATOM 684 N N . ALA A 1 86 ? -2.102 2.842 -31.467 1.00 95.25 86 ALA A N 1
ATOM 685 C CA . ALA A 1 86 ? -2.024 1.905 -32.586 1.00 95.25 86 ALA A CA 1
ATOM 686 C C . ALA A 1 86 ? -3.184 0.890 -32.559 1.00 95.25 86 ALA A C 1
ATOM 688 O O . ALA A 1 86 ? -3.910 0.750 -33.540 1.00 95.25 86 ALA A O 1
ATOM 689 N N . LEU A 1 87 ? -3.475 0.305 -31.387 1.00 94.69 87 LEU A N 1
ATOM 690 C CA . LEU A 1 87 ? -4.632 -0.580 -31.192 1.00 94.69 87 LEU A CA 1
ATOM 691 C C . LEU A 1 87 ? -5.968 0.098 -31.523 1.00 94.69 87 LEU A C 1
ATOM 693 O O . LEU A 1 87 ? -6.876 -0.548 -32.038 1.00 94.69 87 LEU A O 1
ATOM 697 N N . ARG A 1 88 ? -6.110 1.392 -31.221 1.00 95.88 88 ARG A N 1
ATOM 698 C CA . ARG A 1 88 ? -7.352 2.137 -31.462 1.00 95.88 88 ARG A CA 1
ATOM 699 C C . ARG A 1 88 ? -7.610 2.404 -32.945 1.00 95.88 88 ARG A C 1
ATOM 701 O O . ARG A 1 88 ? -8.771 2.531 -33.325 1.00 95.88 88 ARG A O 1
ATOM 708 N N . ILE A 1 89 ? -6.555 2.506 -33.750 1.00 96.25 89 ILE A N 1
ATOM 709 C CA . ILE A 1 89 ? -6.640 2.741 -35.199 1.00 96.25 89 ILE A CA 1
ATOM 710 C C . ILE A 1 89 ? -6.401 1.470 -36.028 1.00 96.25 89 ILE A C 1
ATOM 712 O O . ILE A 1 89 ? -6.521 1.515 -37.245 1.00 96.25 89 ILE A O 1
ATOM 716 N N . GLY A 1 90 ? -6.134 0.332 -35.377 1.00 95.81 90 GLY A N 1
ATOM 717 C CA . GLY A 1 90 ? -5.916 -0.955 -36.040 1.00 95.81 90 GLY A CA 1
ATOM 718 C C . GLY A 1 90 ? -4.562 -1.069 -36.739 1.00 95.81 90 GLY A C 1
ATOM 719 O O . GLY A 1 90 ? -4.447 -1.813 -37.708 1.00 95.81 90 GLY A O 1
ATOM 720 N N . GLU A 1 91 ? -3.557 -0.329 -36.270 1.00 95.62 91 GLU A N 1
ATOM 721 C CA . GLU A 1 91 ? -2.206 -0.336 -36.830 1.00 95.62 91 GLU A CA 1
ATOM 722 C C . GLU A 1 91 ? -1.237 -1.147 -35.966 1.00 95.62 91 GLU A C 1
ATOM 724 O O . GLU A 1 91 ? -1.354 -1.201 -34.737 1.00 95.62 91 GLU A O 1
ATOM 729 N N . ASP A 1 92 ? -0.242 -1.739 -36.623 1.00 93.06 92 ASP A N 1
ATOM 730 C CA . ASP A 1 92 ? 0.896 -2.356 -35.957 1.00 93.06 92 ASP A CA 1
ATOM 731 C C . ASP A 1 92 ? 1.947 -1.300 -35.600 1.00 93.06 92 ASP A C 1
ATOM 733 O O . ASP A 1 92 ? 2.205 -0.353 -36.343 1.00 93.06 92 ASP A O 1
ATOM 737 N N . LEU A 1 93 ? 2.605 -1.481 -34.456 1.00 91.38 93 LEU A N 1
ATOM 738 C CA . LEU A 1 93 ? 3.757 -0.659 -34.103 1.00 91.38 93 LEU A CA 1
ATOM 739 C C . LEU A 1 93 ? 5.017 -1.178 -34.796 1.00 91.38 93 LEU A C 1
ATOM 741 O O . LEU A 1 93 ? 5.362 -2.349 -34.650 1.00 91.38 93 LEU A O 1
ATOM 745 N N . GLU A 1 94 ? 5.792 -0.278 -35.408 1.00 89.19 94 GLU A N 1
ATOM 746 C CA . GLU A 1 94 ? 7.123 -0.605 -35.950 1.00 89.19 94 GLU A CA 1
ATOM 747 C C . GLU A 1 94 ? 8.069 -1.179 -34.883 1.00 89.19 94 GLU A C 1
ATOM 749 O O . GLU A 1 94 ? 8.949 -1.990 -35.171 1.00 89.19 94 GLU A O 1
ATOM 754 N N . LYS A 1 95 ? 7.899 -0.750 -33.624 1.00 90.38 95 LYS A N 1
ATOM 755 C CA . LYS A 1 95 ? 8.664 -1.241 -32.476 1.00 90.38 95 LYS A CA 1
ATOM 756 C C . LYS A 1 95 ? 7.816 -1.311 -31.215 1.00 90.38 95 LYS A C 1
ATOM 758 O O . LYS A 1 95 ? 6.967 -0.458 -30.957 1.00 90.38 95 LYS A O 1
ATOM 763 N N . LYS A 1 96 ? 8.121 -2.291 -30.365 1.00 88.38 96 LYS A N 1
ATOM 764 C CA . LYS A 1 96 ? 7.514 -2.407 -29.036 1.00 88.38 96 LYS A CA 1
ATOM 765 C C . LYS A 1 96 ? 7.813 -1.146 -28.202 1.00 88.38 96 LYS A C 1
ATOM 767 O O . LYS A 1 96 ? 8.971 -0.723 -28.167 1.00 88.38 96 LYS A O 1
ATOM 772 N N . PRO A 1 97 ? 6.829 -0.564 -27.488 1.00 89.62 97 PRO A N 1
ATOM 773 C CA . PRO A 1 97 ? 7.095 0.544 -26.582 1.00 89.62 97 PRO A CA 1
ATOM 774 C C . PRO A 1 97 ? 7.999 0.101 -25.433 1.00 89.62 97 PRO A C 1
ATOM 776 O O . PRO A 1 97 ? 7.845 -0.996 -24.889 1.00 89.62 97 PRO A O 1
ATOM 779 N N . THR A 1 98 ? 8.911 0.978 -25.029 1.00 91.88 98 THR A N 1
ATOM 780 C CA . THR A 1 98 ? 9.755 0.757 -23.856 1.00 91.88 98 THR A CA 1
ATOM 781 C C . THR A 1 98 ? 9.012 1.219 -22.608 1.00 91.88 98 THR A C 1
ATOM 783 O O . THR A 1 98 ? 8.700 2.402 -22.463 1.00 91.88 98 THR A O 1
ATOM 786 N N . TYR A 1 99 ? 8.741 0.287 -21.702 1.00 93.06 99 TYR A N 1
ATOM 787 C CA . TYR A 1 99 ? 8.168 0.550 -20.386 1.00 93.06 99 TYR A CA 1
ATOM 788 C C . TYR A 1 99 ? 8.673 -0.487 -19.378 1.00 93.06 99 TYR A C 1
ATOM 790 O O . TYR A 1 99 ? 9.151 -1.558 -19.756 1.00 93.06 99 TYR A O 1
ATOM 798 N N . GLY A 1 100 ? 8.553 -0.173 -18.093 1.00 93.06 100 GLY A N 1
ATOM 799 C CA . GLY A 1 100 ? 8.898 -1.075 -16.995 1.00 93.06 100 GLY A CA 1
ATOM 800 C C . GLY A 1 100 ? 8.161 -0.697 -15.718 1.00 93.06 100 GLY A C 1
ATOM 801 O O . GLY A 1 100 ? 7.475 0.318 -15.677 1.00 93.06 100 GLY A O 1
ATOM 802 N N . PHE A 1 101 ? 8.282 -1.499 -14.668 1.00 95.12 101 PHE A N 1
ATOM 803 C CA . PHE A 1 101 ? 7.674 -1.191 -13.373 1.00 95.12 101 PHE A CA 1
ATOM 804 C C . PHE A 1 101 ? 8.566 -0.256 -12.556 1.00 95.12 101 PHE A C 1
ATOM 806 O O . PHE A 1 101 ? 9.763 -0.496 -12.398 1.00 95.12 101 PHE A O 1
ATOM 813 N N . ASN A 1 102 ? 7.980 0.806 -12.006 1.00 95.38 102 ASN A N 1
ATOM 814 C CA . ASN A 1 102 ? 8.687 1.809 -11.218 1.00 95.38 102 ASN A CA 1
ATOM 815 C C . ASN A 1 102 ? 8.665 1.462 -9.719 1.00 95.38 102 ASN A C 1
ATOM 817 O O . ASN A 1 102 ? 8.101 2.183 -8.889 1.00 95.38 102 ASN A O 1
ATOM 821 N N . TRP A 1 103 ? 9.264 0.316 -9.387 1.00 95.56 103 TRP A N 1
ATOM 822 C CA . TRP A 1 103 ? 9.261 -0.263 -8.042 1.00 95.56 103 TRP A CA 1
ATOM 823 C C . TRP A 1 103 ? 9.810 0.680 -6.971 1.00 95.56 103 TRP A C 1
ATOM 825 O O . TRP A 1 103 ? 9.182 0.860 -5.926 1.00 95.56 103 TRP A O 1
ATOM 835 N N . ASP A 1 104 ? 10.945 1.327 -7.246 1.00 93.88 104 ASP A N 1
ATOM 836 C CA . ASP A 1 104 ? 11.592 2.255 -6.315 1.00 93.88 104 ASP A CA 1
ATOM 837 C C . ASP A 1 104 ? 10.686 3.449 -5.986 1.00 93.88 104 ASP A C 1
ATOM 839 O O . ASP A 1 104 ? 10.587 3.866 -4.828 1.00 93.88 104 ASP A O 1
ATOM 843 N N . ASN A 1 105 ? 9.994 3.994 -6.994 1.00 93.81 105 ASN A N 1
ATOM 844 C CA . ASN A 1 105 ? 9.111 5.141 -6.807 1.00 93.81 105 ASN A CA 1
ATOM 845 C C . ASN A 1 105 ? 7.868 4.795 -5.989 1.00 93.81 105 ASN A C 1
ATOM 847 O O . ASN A 1 105 ? 7.480 5.566 -5.109 1.00 93.81 105 ASN A O 1
ATOM 851 N N . VAL A 1 106 ? 7.260 3.639 -6.252 1.00 94.12 106 VAL A N 1
ATOM 852 C CA . VAL A 1 106 ? 6.110 3.184 -5.466 1.00 94.12 106 VAL A CA 1
ATOM 853 C C . VAL A 1 106 ? 6.534 2.881 -4.036 1.00 94.12 106 VAL A C 1
ATOM 855 O O . VAL A 1 106 ? 5.898 3.374 -3.109 1.00 94.12 106 VAL A O 1
ATOM 858 N N . TYR A 1 107 ? 7.647 2.169 -3.839 1.00 94.56 107 TYR A N 1
ATOM 859 C CA . TYR A 1 107 ? 8.162 1.859 -2.507 1.00 94.56 107 TYR A CA 1
ATOM 860 C C . TYR A 1 107 ? 8.407 3.128 -1.679 1.00 94.56 107 TYR A C 1
ATOM 862 O O . TYR A 1 107 ? 7.839 3.260 -0.596 1.00 94.56 107 TYR A O 1
ATOM 870 N N . LYS A 1 108 ? 9.183 4.099 -2.190 1.00 92.69 108 LYS A N 1
ATOM 871 C CA . LYS A 1 108 ? 9.539 5.310 -1.421 1.00 92.69 108 LYS A CA 1
ATOM 872 C C . LYS A 1 108 ? 8.311 6.152 -1.049 1.00 92.69 108 LYS A C 1
ATOM 874 O O . LYS A 1 108 ? 8.234 6.678 0.061 1.00 92.69 108 LYS A O 1
ATOM 879 N N . ARG A 1 109 ? 7.342 6.272 -1.966 1.00 94.19 109 ARG A N 1
ATOM 880 C CA . ARG A 1 109 ? 6.138 7.092 -1.777 1.00 94.19 109 ARG A CA 1
ATOM 881 C C . ARG A 1 109 ? 5.124 6.404 -0.871 1.00 94.19 109 ARG A C 1
ATOM 883 O O . ARG A 1 109 ? 4.524 7.059 -0.028 1.00 94.19 109 ARG A O 1
ATOM 890 N N . TYR A 1 110 ? 4.897 5.111 -1.067 1.00 95.25 110 TYR A N 1
ATOM 891 C CA . TYR A 1 110 ? 3.810 4.417 -0.388 1.00 95.25 110 TYR A CA 1
ATOM 892 C C . TYR A 1 110 ? 4.172 4.059 1.051 1.00 95.25 110 TYR A C 1
ATOM 894 O O . TYR A 1 110 ? 3.383 4.273 1.964 1.00 95.25 110 TYR A O 1
ATOM 902 N N . ILE A 1 111 ? 5.404 3.610 1.289 1.00 95.12 111 ILE A N 1
ATOM 903 C CA . ILE A 1 111 ? 5.848 3.228 2.632 1.00 95.12 111 ILE A CA 1
ATOM 904 C C . ILE A 1 111 ? 5.863 4.416 3.594 1.00 95.12 111 ILE A C 1
ATOM 906 O O . ILE A 1 111 ? 5.403 4.302 4.728 1.00 95.12 111 ILE A O 1
ATOM 910 N N . THR A 1 112 ? 6.337 5.575 3.137 1.00 94.38 112 THR A N 1
ATOM 911 C CA . THR A 1 112 ? 6.332 6.804 3.944 1.00 94.38 112 THR A CA 1
ATOM 912 C C . THR A 1 112 ? 4.909 7.247 4.292 1.00 94.38 112 THR A C 1
ATOM 914 O O . THR A 1 112 ? 4.651 7.633 5.433 1.00 94.38 112 THR A O 1
ATOM 917 N N . GLN A 1 113 ? 3.961 7.113 3.356 1.00 95.56 113 GLN A N 1
ATOM 918 C CA . GLN A 1 113 ? 2.541 7.347 3.625 1.00 95.56 113 GLN A CA 1
ATOM 919 C C . GLN A 1 113 ? 1.974 6.373 4.660 1.00 95.56 113 GLN A C 1
ATOM 921 O O . GLN A 1 113 ? 1.311 6.819 5.595 1.00 95.56 113 GLN A O 1
ATOM 926 N N . LEU A 1 114 ? 2.256 5.072 4.534 1.00 97.12 114 LEU A N 1
ATOM 927 C CA . LEU A 1 114 ? 1.769 4.061 5.475 1.00 97.12 114 LEU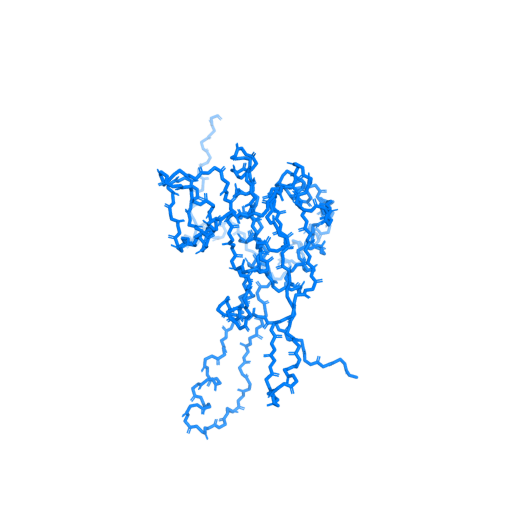 A CA 1
ATOM 928 C C . LEU A 1 114 ? 2.306 4.283 6.889 1.00 97.12 114 LEU A C 1
ATOM 930 O O . LEU A 1 114 ? 1.536 4.194 7.838 1.00 97.12 114 LEU A O 1
ATOM 934 N N . ILE A 1 115 ? 3.585 4.632 7.045 1.00 97.12 115 ILE A N 1
ATOM 935 C CA . ILE A 1 115 ? 4.169 4.933 8.361 1.00 97.12 115 ILE A CA 1
ATOM 936 C C . ILE A 1 115 ? 3.478 6.140 8.990 1.00 97.12 115 ILE A C 1
ATOM 938 O O . ILE A 1 115 ? 3.020 6.067 10.129 1.00 97.12 115 ILE A O 1
ATOM 942 N N . ARG A 1 116 ? 3.352 7.240 8.241 1.00 97.12 116 ARG A N 1
ATOM 943 C CA . ARG A 1 116 ? 2.722 8.465 8.742 1.00 97.12 116 ARG A CA 1
ATOM 944 C C . ARG A 1 116 ? 1.250 8.242 9.096 1.00 97.12 116 ARG A C 1
ATOM 946 O O . ARG A 1 116 ? 0.821 8.618 10.181 1.00 97.12 116 ARG A O 1
ATOM 953 N N . LYS A 1 117 ? 0.469 7.622 8.208 1.00 97.88 117 LYS A N 1
ATOM 954 C CA . LYS A 1 117 ? -0.954 7.357 8.464 1.00 97.88 117 LYS A CA 1
ATOM 955 C C . LYS A 1 117 ? -1.139 6.320 9.574 1.00 97.88 117 LYS A C 1
ATOM 957 O O . LYS A 1 117 ? -1.968 6.523 10.454 1.00 97.88 117 LYS A O 1
ATOM 962 N N . GLY A 1 118 ? -0.324 5.267 9.598 1.00 98.19 118 GLY A N 1
ATOM 963 C CA . GLY A 1 118 ? -0.312 4.262 10.661 1.00 98.19 118 GLY A CA 1
ATOM 964 C C . GLY A 1 118 ? -0.016 4.855 12.042 1.00 98.19 118 GLY A C 1
ATOM 965 O O . GLY A 1 118 ? -0.660 4.472 13.018 1.00 98.19 118 GLY A O 1
ATOM 966 N N . TYR A 1 119 ? 0.876 5.850 12.129 1.00 97.88 119 TYR A N 1
ATOM 967 C CA . TYR A 1 119 ? 1.109 6.613 13.360 1.00 97.88 119 TYR A CA 1
ATOM 968 C C . TYR A 1 119 ? -0.170 7.295 13.862 1.00 97.88 119 TYR A C 1
ATOM 970 O O . TYR A 1 119 ? -0.517 7.168 15.035 1.00 97.88 119 TYR A O 1
ATOM 978 N N . PHE A 1 120 ? -0.925 7.967 12.991 1.00 97.88 120 PHE A N 1
ATOM 979 C CA . PHE A 1 120 ? -2.189 8.591 13.392 1.00 97.88 120 PHE A CA 1
ATOM 980 C C . PHE A 1 120 ? -3.243 7.554 13.792 1.00 97.88 120 PHE A C 1
ATOM 982 O O . PHE A 1 120 ? -3.868 7.685 14.842 1.00 97.88 120 PHE A O 1
ATOM 989 N N . HIS A 1 121 ? -3.374 6.470 13.023 1.00 98.06 121 HIS A N 1
ATOM 990 C CA . HIS A 1 121 ? -4.296 5.377 13.336 1.00 98.06 121 HIS A CA 1
ATOM 991 C C . HIS A 1 121 ? -3.985 4.696 14.673 1.00 98.06 121 HIS A C 1
ATOM 993 O O . HIS A 1 121 ? -4.913 4.369 15.411 1.00 98.06 121 HIS A O 1
ATOM 999 N N . HIS A 1 122 ? -2.706 4.569 15.039 1.00 97.69 122 HIS A N 1
ATOM 1000 C CA . HIS A 1 122 ? -2.308 4.114 16.369 1.00 97.69 122 HIS A CA 1
ATOM 1001 C C . HIS A 1 122 ? -2.902 4.998 17.482 1.00 97.69 122 HIS A C 1
ATOM 1003 O O . HIS A 1 122 ? -3.496 4.475 18.423 1.00 97.69 122 HIS A O 1
ATOM 1009 N N . HIS A 1 123 ? -2.826 6.326 17.346 1.00 96.44 123 HIS A N 1
ATOM 1010 C CA . HIS A 1 123 ? -3.378 7.269 18.331 1.00 96.44 123 HIS A CA 1
ATOM 1011 C C . HIS A 1 123 ? -4.909 7.292 18.335 1.00 96.44 123 HIS A C 1
ATOM 1013 O O . HIS A 1 123 ? -5.530 7.437 19.387 1.00 96.44 123 HIS A O 1
ATOM 1019 N N . TRP A 1 124 ? -5.529 7.104 17.171 1.00 96.06 124 TRP A N 1
ATOM 1020 C CA . TRP A 1 124 ? -6.984 7.029 17.029 1.00 96.06 124 TRP A CA 1
ATOM 1021 C C . TRP A 1 124 ? -7.571 5.673 17.422 1.00 96.06 124 TRP A C 1
ATOM 1023 O O . TRP A 1 124 ? -8.788 5.517 17.382 1.00 96.06 124 TRP A O 1
ATOM 1033 N N . LYS A 1 125 ? -6.732 4.694 17.797 1.00 95.81 125 LYS A N 1
ATOM 1034 C CA . LYS A 1 125 ? -7.143 3.308 18.080 1.00 95.81 125 LYS A CA 1
ATOM 1035 C C . LYS A 1 125 ? -7.913 2.680 16.906 1.00 95.81 125 LYS A C 1
ATOM 1037 O O . LYS A 1 125 ? -8.837 1.894 17.086 1.00 95.81 125 LYS A O 1
ATOM 1042 N N . SER A 1 126 ? -7.503 3.037 15.694 1.00 96.75 126 SER A N 1
ATOM 1043 C CA . SER A 1 126 ? -8.032 2.554 14.420 1.00 96.75 126 SER A CA 1
ATOM 1044 C C . SER A 1 126 ? -6.889 1.918 13.608 1.00 96.75 126 SER A C 1
ATOM 1046 O O . SER A 1 126 ? -5.764 1.784 14.091 1.00 96.75 126 SER A O 1
ATOM 1048 N N . LYS A 1 127 ? -7.164 1.476 12.380 1.00 98.38 127 LYS A N 1
ATOM 1049 C CA . LYS A 1 127 ? -6.187 0.849 11.485 1.00 98.38 127 LYS A CA 1
ATOM 1050 C C . LYS A 1 127 ? -6.345 1.400 10.068 1.00 98.38 127 LYS A C 1
ATOM 1052 O O . LYS A 1 127 ? -7.450 1.771 9.662 1.00 98.38 127 LYS A O 1
ATOM 1057 N N . ILE A 1 128 ? -5.243 1.423 9.324 1.00 98.69 128 ILE A N 1
ATOM 1058 C CA . ILE A 1 128 ? -5.241 1.672 7.881 1.00 98.69 128 ILE A CA 1
ATOM 1059 C C . ILE A 1 128 ? -4.984 0.371 7.125 1.00 98.69 128 ILE A C 1
ATOM 1061 O O . ILE A 1 128 ? -4.085 -0.391 7.483 1.00 98.69 128 ILE A O 1
ATOM 1065 N N . VAL A 1 129 ? -5.777 0.116 6.088 1.00 98.88 129 VAL A N 1
ATOM 1066 C CA . VAL A 1 129 ? -5.677 -1.067 5.233 1.00 98.88 129 VAL A CA 1
ATOM 1067 C C . VAL A 1 129 ? -5.099 -0.668 3.879 1.00 98.88 129 VAL A C 1
ATOM 1069 O O . VAL A 1 129 ? -5.712 0.069 3.115 1.00 98.88 129 VAL A O 1
ATOM 1072 N N . ALA A 1 130 ? -3.905 -1.164 3.592 1.00 98.69 130 ALA A N 1
ATOM 1073 C CA . ALA A 1 130 ? -3.219 -1.071 2.319 1.00 98.69 130 ALA A CA 1
ATOM 1074 C C . ALA A 1 130 ? -3.685 -2.205 1.397 1.00 98.69 130 ALA A C 1
ATOM 1076 O O . ALA A 1 130 ? -3.327 -3.365 1.607 1.00 98.69 130 ALA A O 1
ATOM 1077 N N . VAL A 1 131 ? -4.470 -1.871 0.375 1.00 98.69 131 VAL A N 1
ATOM 1078 C CA . VAL A 1 131 ? -4.926 -2.808 -0.657 1.00 98.69 131 VAL A CA 1
ATOM 1079 C C . VAL A 1 131 ? -3.993 -2.717 -1.856 1.00 98.69 131 VAL A C 1
ATOM 1081 O O . VAL A 1 131 ? -3.978 -1.714 -2.576 1.00 98.69 131 VAL A O 1
ATOM 1084 N N . ILE A 1 132 ? -3.180 -3.758 -2.045 1.00 98.31 132 ILE A N 1
ATOM 1085 C CA . ILE A 1 132 ? -2.047 -3.732 -2.981 1.00 98.31 132 ILE A CA 1
ATOM 1086 C C . ILE A 1 132 ? -1.871 -5.046 -3.748 1.00 98.31 132 ILE A C 1
ATOM 1088 O O . ILE A 1 132 ? -2.353 -6.093 -3.317 1.00 98.31 132 ILE A O 1
ATOM 1092 N N . PRO A 1 133 ? -1.145 -5.041 -4.881 1.00 98.00 133 PRO A N 1
ATOM 1093 C CA . PRO A 1 133 ? -0.688 -6.273 -5.496 1.00 98.00 133 PRO A CA 1
ATOM 1094 C C . PRO A 1 133 ? 0.246 -7.021 -4.556 1.00 98.00 133 PRO A C 1
ATOM 1096 O O . PRO A 1 133 ? 1.139 -6.429 -3.946 1.00 98.00 133 PRO A O 1
ATOM 1099 N N . GLU A 1 134 ? 0.110 -8.337 -4.525 1.00 97.50 134 GLU A N 1
ATOM 1100 C CA . GLU A 1 134 ? 0.991 -9.215 -3.762 1.00 97.50 134 GLU A CA 1
ATOM 1101 C C . GLU A 1 134 ? 2.463 -9.027 -4.148 1.00 97.50 134 GLU A C 1
ATOM 1103 O O . GLU A 1 134 ? 3.337 -9.050 -3.294 1.00 97.50 134 GLU A O 1
ATOM 1108 N N . GLN A 1 135 ? 2.765 -8.745 -5.414 1.00 96.69 135 GLN A N 1
ATOM 1109 C CA . GLN A 1 135 ? 4.136 -8.473 -5.849 1.00 96.69 135 GLN A CA 1
ATOM 1110 C C . GLN A 1 135 ? 4.700 -7.170 -5.264 1.00 96.69 135 GLN A C 1
ATOM 1112 O O . GLN A 1 135 ? 5.875 -7.119 -4.911 1.00 96.69 135 GLN A O 1
ATOM 1117 N N . VAL A 1 136 ? 3.874 -6.126 -5.112 1.00 96.69 136 VAL A N 1
ATOM 1118 C CA . VAL A 1 136 ? 4.284 -4.883 -4.431 1.00 96.69 136 VAL A CA 1
ATOM 1119 C C . VAL A 1 136 ? 4.557 -5.168 -2.960 1.00 96.69 136 VAL A C 1
ATOM 1121 O O . VAL A 1 136 ? 5.547 -4.678 -2.418 1.00 96.69 136 VAL A O 1
ATOM 1124 N N . TYR A 1 137 ? 3.730 -6.005 -2.332 1.00 96.94 137 TYR A N 1
ATOM 1125 C CA . TYR A 1 137 ? 3.959 -6.444 -0.963 1.00 96.94 137 TYR A CA 1
ATOM 1126 C C . TYR A 1 137 ? 5.277 -7.212 -0.822 1.00 96.94 137 TYR A C 1
ATOM 1128 O O . TYR A 1 137 ? 6.135 -6.809 -0.045 1.00 96.94 137 TYR A O 1
ATOM 1136 N N . GLN A 1 138 ? 5.505 -8.244 -1.636 1.00 95.88 138 GLN A N 1
ATOM 1137 C CA . GLN A 1 138 ? 6.750 -9.019 -1.612 1.00 95.88 138 GLN A CA 1
ATOM 1138 C C . GLN A 1 138 ? 7.983 -8.152 -1.888 1.00 95.88 138 GLN A C 1
ATOM 1140 O O . GLN A 1 138 ? 9.020 -8.327 -1.249 1.00 95.88 138 GLN A O 1
ATOM 1145 N N . TYR A 1 139 ? 7.865 -7.159 -2.772 1.00 95.31 139 TYR A N 1
ATOM 1146 C CA . TYR A 1 139 ? 8.923 -6.181 -2.994 1.00 95.31 139 TYR A CA 1
ATOM 1147 C C . TYR A 1 139 ? 9.222 -5.354 -1.734 1.00 95.31 139 TYR A C 1
ATOM 1149 O O . TYR A 1 139 ? 10.383 -5.182 -1.365 1.00 95.31 139 TYR A O 1
ATOM 1157 N N . ILE A 1 140 ? 8.187 -4.880 -1.033 1.00 94.62 140 ILE A N 1
ATOM 1158 C CA . ILE A 1 140 ? 8.325 -4.187 0.255 1.00 94.62 140 ILE A CA 1
ATOM 1159 C C . ILE A 1 140 ? 9.042 -5.081 1.277 1.00 94.62 140 ILE A C 1
ATOM 1161 O O . ILE A 1 140 ? 9.984 -4.616 1.919 1.00 94.62 140 ILE A O 1
ATOM 1165 N N . LEU A 1 141 ? 8.655 -6.355 1.385 1.00 93.38 141 LEU A N 1
ATOM 1166 C CA . LEU A 1 141 ? 9.257 -7.318 2.315 1.00 93.38 141 LEU A CA 1
ATOM 1167 C C . LEU A 1 141 ? 10.721 -7.618 1.992 1.00 93.38 141 LEU A C 1
ATOM 1169 O O . LEU A 1 141 ? 11.555 -7.675 2.892 1.00 93.38 141 LEU A O 1
ATOM 1173 N N . GLY A 1 142 ? 11.046 -7.767 0.706 1.00 91.50 142 GLY A N 1
ATOM 1174 C CA . GLY A 1 142 ? 12.420 -7.968 0.247 1.00 91.50 142 GLY A CA 1
ATOM 1175 C C . GLY A 1 142 ? 13.318 -6.767 0.538 1.00 91.50 142 GLY A C 1
ATOM 1176 O O . GLY A 1 142 ? 14.533 -6.914 0.644 1.00 91.50 142 GLY A O 1
ATOM 1177 N N . ARG A 1 143 ? 12.734 -5.573 0.704 1.00 89.19 143 ARG A N 1
ATOM 1178 C CA . ARG A 1 143 ? 13.481 -4.391 1.129 1.00 89.19 143 ARG A CA 1
ATOM 1179 C C . ARG A 1 143 ? 13.522 -4.252 2.637 1.00 89.19 143 ARG A C 1
ATOM 1181 O O . ARG A 1 143 ? 14.592 -3.930 3.133 1.00 89.19 143 ARG A O 1
ATOM 1188 N N . ALA A 1 144 ? 12.417 -4.409 3.350 1.00 85.38 144 ALA A N 1
ATOM 1189 C CA . ALA A 1 144 ? 12.328 -4.173 4.786 1.00 85.38 144 ALA A CA 1
ATOM 1190 C C . ALA A 1 144 ? 11.767 -5.412 5.496 1.00 85.38 144 ALA A C 1
ATOM 1192 O O . ALA A 1 144 ? 10.600 -5.760 5.330 1.00 85.38 144 ALA A O 1
ATOM 1193 N N . GLY A 1 145 ? 12.596 -6.054 6.322 1.00 84.62 145 GLY A N 1
ATOM 1194 C CA . GLY A 1 145 ? 12.180 -7.174 7.163 1.00 84.62 145 GLY A CA 1
ATOM 1195 C C . GLY A 1 145 ? 11.497 -6.687 8.439 1.00 84.62 145 GLY A C 1
ATOM 1196 O O . GLY A 1 145 ? 12.143 -6.589 9.476 1.00 84.62 145 GLY A O 1
ATOM 1197 N N . PHE A 1 146 ? 10.207 -6.360 8.364 1.00 92.31 146 PHE A N 1
ATOM 1198 C CA . PHE A 1 146 ? 9.391 -6.025 9.538 1.00 92.31 146 PHE A CA 1
ATOM 1199 C C . PHE A 1 146 ? 8.621 -7.245 10.061 1.00 92.31 146 PHE A C 1
ATOM 1201 O O . PHE A 1 146 ? 8.308 -8.178 9.319 1.00 92.31 146 PHE A O 1
ATOM 1208 N N . MET A 1 147 ? 8.301 -7.227 11.356 1.00 94.62 147 MET A N 1
ATOM 1209 C CA . MET A 1 147 ? 7.436 -8.213 11.998 1.00 94.62 147 MET A CA 1
ATOM 1210 C C . MET A 1 147 ? 6.001 -8.069 11.496 1.00 94.62 147 MET A C 1
ATOM 1212 O O . MET A 1 147 ? 5.502 -6.958 11.293 1.00 94.62 147 MET A O 1
ATOM 1216 N N . ARG A 1 148 ? 5.337 -9.210 11.322 1.00 96.44 148 ARG A N 1
ATOM 1217 C CA . ARG A 1 148 ? 3.994 -9.317 10.751 1.00 96.44 148 ARG A CA 1
ATOM 1218 C C . ARG A 1 148 ? 3.176 -10.329 11.537 1.00 96.44 148 ARG A C 1
ATOM 1220 O O . ARG A 1 148 ? 3.738 -11.268 12.095 1.00 96.44 148 ARG A O 1
ATOM 1227 N N . THR A 1 149 ? 1.861 -10.163 11.534 1.00 97.81 149 THR A N 1
ATOM 1228 C CA . THR A 1 149 ? 0.918 -11.104 12.147 1.00 97.81 149 THR A CA 1
ATOM 1229 C C . THR A 1 149 ? -0.334 -11.255 11.292 1.00 97.81 149 THR A C 1
ATOM 1231 O O . THR A 1 149 ? -0.800 -10.283 10.700 1.00 97.81 149 THR A O 1
ATOM 1234 N N . ALA A 1 150 ? -0.901 -12.461 11.255 1.00 97.56 150 ALA A N 1
ATOM 1235 C CA . ALA A 1 150 ? -2.207 -12.716 10.647 1.00 97.56 150 ALA A CA 1
ATOM 1236 C C . ALA A 1 150 ? -3.377 -12.348 11.586 1.00 97.56 150 ALA A C 1
ATOM 1238 O O . ALA A 1 150 ? -4.511 -12.191 11.138 1.00 97.56 150 ALA A O 1
ATOM 1239 N N . GLU A 1 151 ? -3.130 -12.140 12.889 1.00 96.75 151 GLU A N 1
ATOM 1240 C CA . GLU A 1 151 ? -4.160 -11.789 13.885 1.00 96.75 151 GLU A CA 1
ATOM 1241 C C . GLU A 1 151 ? -4.552 -10.297 13.831 1.00 96.75 151 GLU A C 1
ATOM 1243 O O . GLU A 1 151 ? -4.712 -9.623 14.851 1.00 96.75 151 GLU A O 1
ATOM 1248 N N . VAL A 1 152 ? -4.738 -9.757 12.623 1.00 97.69 152 VAL A N 1
ATOM 1249 C CA . VAL A 1 152 ? -4.901 -8.317 12.361 1.00 97.69 152 VAL A CA 1
ATOM 1250 C C . VAL A 1 152 ? -6.085 -7.679 13.090 1.00 97.69 152 VAL A C 1
ATOM 1252 O O . VAL A 1 152 ? -6.043 -6.490 13.415 1.00 97.69 152 VAL A O 1
ATOM 1255 N N . LYS A 1 153 ? -7.126 -8.469 13.381 1.00 96.69 153 LYS A N 1
ATOM 1256 C CA . LYS A 1 153 ? -8.346 -8.026 14.072 1.00 96.69 153 LYS A CA 1
ATOM 1257 C C . LYS A 1 153 ? -8.192 -7.928 15.586 1.00 96.69 153 LYS A C 1
ATOM 1259 O O . LYS A 1 153 ? -8.886 -7.127 16.206 1.00 96.69 153 LYS A O 1
ATOM 1264 N N . LYS A 1 154 ? -7.340 -8.774 16.173 1.00 94.75 154 LYS A N 1
ATOM 1265 C CA . LYS A 1 154 ? -7.229 -8.949 17.630 1.00 94.75 154 LYS A CA 1
ATOM 1266 C C . LYS A 1 154 ? -5.996 -8.273 18.203 1.00 94.75 154 LYS A C 1
ATOM 1268 O O . LYS A 1 154 ? -6.035 -7.832 19.344 1.00 94.75 154 LYS A O 1
ATOM 1273 N N . ASP A 1 155 ? -4.921 -8.191 17.426 1.00 95.88 155 ASP A N 1
ATOM 1274 C CA . ASP A 1 155 ? -3.680 -7.587 17.885 1.00 95.88 155 ASP A CA 1
ATOM 1275 C C . ASP A 1 155 ? -3.837 -6.053 18.002 1.00 95.88 155 ASP A C 1
ATOM 1277 O O . ASP A 1 155 ? -4.086 -5.375 16.990 1.00 95.88 155 ASP A O 1
ATOM 1281 N N . PRO A 1 156 ? -3.713 -5.478 19.217 1.00 92.88 156 PRO A N 1
ATOM 1282 C CA . PRO A 1 156 ? -3.844 -4.041 19.436 1.00 92.88 156 PRO A CA 1
ATOM 1283 C C . PRO A 1 156 ? -2.637 -3.240 18.926 1.00 92.88 156 PRO A C 1
ATOM 1285 O O . PRO A 1 156 ? -2.740 -2.025 18.764 1.00 92.88 156 PRO A O 1
ATOM 1288 N N . GLN A 1 157 ? -1.494 -3.882 18.661 1.00 95.62 157 GLN A N 1
ATOM 1289 C CA . GLN A 1 157 ? -0.311 -3.214 18.115 1.00 95.62 157 GLN A CA 1
ATOM 1290 C C . GLN A 1 157 ? -0.434 -2.974 16.608 1.00 95.62 157 GLN A C 1
ATOM 1292 O O . GLN A 1 157 ? 0.178 -2.040 16.081 1.00 95.62 157 GLN A O 1
ATOM 1297 N N . VAL A 1 158 ? -1.247 -3.772 15.910 1.00 98.38 158 VAL A N 1
ATOM 1298 C CA . VAL A 1 158 ? -1.469 -3.632 14.467 1.00 98.38 158 VAL A CA 1
ATOM 1299 C C . VAL A 1 158 ? -2.251 -2.356 14.174 1.00 98.38 158 VAL A C 1
ATOM 1301 O O . VAL A 1 158 ? -3.415 -2.234 14.554 1.00 98.38 158 VAL A O 1
ATOM 1304 N N . ASN A 1 159 ? -1.626 -1.440 13.437 1.00 98.44 159 ASN A N 1
ATOM 1305 C CA . ASN A 1 159 ? -2.249 -0.210 12.932 1.00 98.44 159 ASN A CA 1
ATOM 1306 C C . ASN A 1 159 ? -2.082 -0.025 11.415 1.00 98.44 159 ASN A C 1
ATOM 1308 O O . ASN A 1 159 ? -2.721 0.856 10.848 1.00 98.44 159 ASN A O 1
ATOM 1312 N N . ILE A 1 160 ? -1.304 -0.890 10.757 1.00 98.69 160 ILE A N 1
ATOM 1313 C CA . ILE A 1 160 ? -1.197 -1.002 9.300 1.00 98.69 160 ILE A CA 1
ATOM 1314 C C . ILE A 1 160 ? -1.523 -2.449 8.934 1.00 98.69 160 ILE A C 1
ATOM 1316 O O . ILE A 1 160 ? -0.924 -3.368 9.491 1.00 98.69 160 ILE A O 1
ATOM 1320 N N . ILE A 1 161 ? -2.454 -2.659 8.009 1.00 98.81 161 ILE A N 1
ATOM 1321 C CA . ILE A 1 161 ? -2.806 -3.978 7.475 1.00 98.81 161 ILE A CA 1
ATOM 1322 C C . ILE A 1 161 ? -2.516 -3.984 5.979 1.00 98.81 161 ILE A C 1
ATOM 1324 O O . ILE A 1 161 ? -2.956 -3.088 5.273 1.00 98.81 161 ILE A O 1
ATOM 1328 N N . PHE A 1 162 ? -1.813 -4.994 5.490 1.00 98.69 162 PHE A N 1
ATOM 1329 C CA . PHE A 1 162 ? -1.654 -5.290 4.075 1.00 98.69 162 PHE A CA 1
ATOM 1330 C C . PHE A 1 162 ? -2.685 -6.346 3.678 1.00 98.69 162 PHE A C 1
ATOM 1332 O O . PHE A 1 162 ? -2.675 -7.451 4.215 1.00 98.69 162 PHE A O 1
ATOM 1339 N N . MET A 1 163 ? -3.570 -5.994 2.748 1.00 98.75 163 MET A N 1
ATOM 1340 C CA . MET A 1 163 ? -4.521 -6.906 2.120 1.00 98.75 163 MET A CA 1
ATOM 1341 C C . MET A 1 163 ? -4.154 -7.030 0.643 1.00 98.75 163 MET A C 1
ATOM 1343 O O . MET A 1 163 ? -4.230 -6.054 -0.109 1.00 98.75 163 MET A O 1
ATOM 1347 N N . THR A 1 164 ? -3.677 -8.202 0.236 1.00 98.56 164 THR A N 1
ATOM 1348 C CA . THR A 1 164 ? -2.954 -8.349 -1.029 1.00 98.56 164 THR A CA 1
ATOM 1349 C C . THR A 1 164 ? -3.704 -9.185 -2.048 1.00 98.56 164 THR A C 1
ATOM 1351 O O . THR A 1 164 ? -4.372 -10.154 -1.703 1.00 98.56 164 THR A O 1
ATOM 1354 N N . TYR A 1 165 ? -3.560 -8.837 -3.328 1.00 98.50 165 TYR A N 1
ATOM 1355 C CA . TYR A 1 165 ? -4.218 -9.551 -4.423 1.00 98.50 165 TYR A CA 1
ATOM 1356 C C . TYR A 1 165 ? -3.241 -9.961 -5.520 1.00 98.50 165 TYR A C 1
ATOM 1358 O O . TYR A 1 165 ? -2.267 -9.259 -5.808 1.00 98.50 165 TYR A O 1
ATOM 1366 N N . ARG A 1 166 ? -3.553 -11.059 -6.210 1.00 97.00 166 ARG A N 1
ATOM 1367 C CA . ARG A 1 166 ? -2.969 -11.418 -7.512 1.00 97.00 166 ARG A CA 1
ATOM 1368 C C . ARG A 1 166 ? -4.037 -11.419 -8.590 1.00 97.00 166 ARG A C 1
ATOM 1370 O O . ARG A 1 166 ? -5.224 -11.471 -8.297 1.00 97.00 166 ARG A O 1
ATOM 1377 N N . LEU A 1 167 ? -3.609 -11.331 -9.844 1.00 95.38 167 LEU A N 1
ATOM 1378 C CA . LEU A 1 167 ? -4.482 -11.574 -10.984 1.00 95.38 167 LEU A CA 1
ATOM 1379 C C . LEU A 1 167 ? -4.420 -13.056 -11.345 1.00 95.38 167 LEU A C 1
ATOM 1381 O O . LEU A 1 167 ? -3.353 -13.567 -11.681 1.00 95.38 167 LEU A O 1
ATOM 1385 N N . GLU A 1 168 ? -5.569 -13.717 -11.317 1.00 93.81 168 GLU A N 1
ATOM 1386 C CA . GLU A 1 168 ? -5.738 -15.096 -11.776 1.00 93.81 168 GLU A CA 1
ATOM 1387 C C . GLU A 1 168 ? -6.696 -15.135 -12.961 1.00 93.81 168 GLU A C 1
ATOM 1389 O O . GLU A 1 168 ? -7.451 -14.188 -13.168 1.00 93.81 168 GLU A O 1
ATOM 1394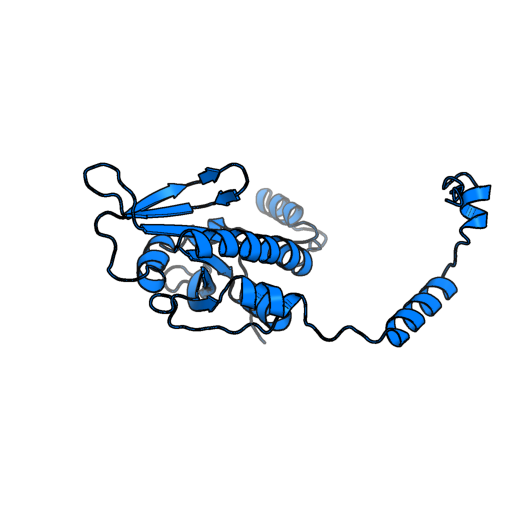 N N . LYS A 1 169 ? -6.644 -16.190 -13.782 1.00 93.38 169 LYS A N 1
ATOM 1395 C CA . LYS A 1 169 ? -7.563 -16.328 -14.922 1.00 93.38 169 LYS A CA 1
ATOM 1396 C C . LYS A 1 169 ? -9.001 -16.335 -14.420 1.00 93.38 169 LYS A C 1
ATOM 1398 O O . LYS A 1 169 ? -9.301 -17.014 -13.440 1.00 93.38 169 LYS A O 1
ATOM 1403 N N . ASP A 1 170 ? -9.879 -15.613 -15.102 1.00 91.94 170 ASP A N 1
ATOM 1404 C CA . ASP A 1 170 ? -11.296 -15.662 -14.780 1.00 91.94 170 ASP A CA 1
ATOM 1405 C C . ASP A 1 170 ? -11.908 -16.946 -15.377 1.00 91.94 170 ASP A C 1
ATOM 1407 O O . ASP A 1 170 ? -11.927 -17.087 -16.603 1.00 91.94 170 ASP A O 1
ATOM 1411 N N . PRO A 1 171 ? -12.373 -17.913 -14.559 1.00 89.50 171 PRO A N 1
ATOM 1412 C CA . PRO A 1 171 ? -12.993 -19.136 -15.067 1.00 89.50 171 PRO A CA 1
ATOM 1413 C C . PRO A 1 171 ? -14.261 -18.853 -15.879 1.00 89.50 171 PRO A C 1
ATOM 1415 O O . PRO A 1 171 ? -14.601 -19.635 -16.762 1.00 89.50 171 PRO A O 1
ATOM 1418 N N . ASP A 1 172 ? -14.922 -17.724 -15.614 1.00 91.81 172 ASP A N 1
ATOM 1419 C CA . ASP A 1 172 ? -16.192 -17.359 -16.237 1.00 91.81 172 ASP A CA 1
ATOM 1420 C C . ASP A 1 172 ? -15.995 -16.549 -17.530 1.00 91.81 172 ASP A C 1
ATOM 1422 O O . ASP A 1 172 ? -16.936 -16.357 -18.302 1.00 91.81 172 ASP A O 1
ATOM 1426 N N . LYS A 1 173 ? -14.771 -16.064 -17.786 1.00 90.88 173 LYS A N 1
ATOM 1427 C CA . LYS A 1 173 ? -14.456 -15.172 -18.908 1.00 90.88 173 LYS A CA 1
ATOM 1428 C C . LYS A 1 173 ? -13.108 -15.504 -19.534 1.00 90.88 173 LYS A C 1
ATOM 1430 O O . LYS A 1 173 ? -12.043 -15.105 -19.063 1.00 90.88 173 LYS A O 1
ATOM 1435 N N . VAL A 1 174 ? -13.166 -16.214 -20.658 1.00 90.56 174 VAL A N 1
ATOM 1436 C CA . VAL A 1 174 ? -11.979 -16.635 -21.409 1.00 90.56 174 VAL A CA 1
ATOM 1437 C C . VAL A 1 174 ? -11.119 -15.425 -21.787 1.00 90.56 174 VAL A C 1
ATOM 1439 O O . VAL A 1 174 ? -11.580 -14.502 -22.449 1.00 90.56 174 VAL A O 1
ATOM 1442 N N . GLY A 1 175 ? -9.847 -15.456 -21.388 1.00 87.19 175 GLY A N 1
ATOM 1443 C CA . GLY A 1 175 ? -8.869 -14.406 -21.692 1.00 87.19 175 GLY A CA 1
ATOM 1444 C C . GLY A 1 175 ? -8.864 -13.232 -20.710 1.00 87.19 175 GLY A C 1
ATOM 1445 O O . GLY A 1 175 ? -7.936 -12.424 -20.750 1.00 87.19 175 GLY A O 1
ATOM 1446 N N . GLU A 1 176 ? -9.832 -13.161 -19.797 1.00 90.88 176 GLU A N 1
ATOM 1447 C CA . GLU A 1 176 ? -9.822 -12.194 -18.708 1.00 90.88 176 GLU A CA 1
ATOM 1448 C C . GLU A 1 176 ? -9.118 -12.758 -17.472 1.00 90.88 176 GLU A C 1
ATOM 1450 O O . GLU A 1 176 ? -8.931 -13.963 -17.285 1.00 90.88 176 GLU A O 1
ATOM 1455 N N . TYR A 1 177 ? -8.710 -11.833 -16.615 1.00 93.12 177 TYR A N 1
ATOM 1456 C CA . TYR A 1 177 ? -8.174 -12.135 -15.300 1.00 93.12 177 TYR A CA 1
ATOM 1457 C C . TYR A 1 177 ? -9.092 -11.503 -14.259 1.00 93.12 177 TYR A C 1
ATOM 1459 O O . TYR A 1 177 ? -9.818 -10.563 -14.583 1.00 93.12 177 TYR A O 1
ATOM 1467 N N . LYS A 1 178 ? -9.033 -11.936 -13.005 1.00 93.81 178 LYS A N 1
ATOM 1468 C CA . LYS A 1 178 ? -9.691 -11.276 -11.875 1.00 93.81 178 LYS A CA 1
ATOM 1469 C C . LYS A 1 178 ? -8.765 -11.201 -10.661 1.00 93.81 178 LYS A C 1
ATOM 1471 O O . LYS A 1 178 ? -7.892 -12.058 -10.522 1.00 93.81 178 LYS A O 1
ATOM 1476 N N . PRO A 1 179 ? -8.892 -10.156 -9.824 1.00 96.75 179 PRO A N 1
ATOM 1477 C CA . PRO A 1 179 ? -8.208 -10.115 -8.541 1.00 96.75 179 PRO A CA 1
ATOM 1478 C C . PRO A 1 179 ? -8.639 -11.296 -7.666 1.00 96.75 179 PRO A C 1
ATOM 1480 O O . PRO A 1 179 ? -9.826 -11.595 -7.580 1.00 96.75 179 PRO A O 1
ATOM 1483 N N . VAL A 1 180 ? -7.680 -11.938 -7.012 1.00 97.00 180 VAL A N 1
ATOM 1484 C CA . VAL A 1 180 ? -7.895 -12.983 -6.007 1.00 97.00 180 VAL A CA 1
ATOM 1485 C C . VAL A 1 180 ? -7.104 -12.596 -4.768 1.00 97.00 180 VAL A C 1
ATOM 1487 O O . VAL A 1 180 ? -5.917 -12.271 -4.880 1.00 97.00 180 VAL A O 1
ATOM 1490 N N . LEU A 1 181 ? -7.778 -12.566 -3.616 1.00 98.38 181 LEU A N 1
ATOM 1491 C CA . LEU A 1 181 ? -7.170 -12.274 -2.320 1.00 98.38 181 LEU A CA 1
ATOM 1492 C C . LEU A 1 181 ? -6.114 -13.339 -2.001 1.00 98.38 181 LEU A C 1
ATOM 1494 O O . LEU A 1 181 ? -6.386 -14.533 -2.096 1.00 98.38 181 LEU A O 1
ATOM 1498 N N . VAL A 1 182 ? -4.915 -12.904 -1.621 1.00 98.06 182 VAL A N 1
ATOM 1499 C CA . VAL A 1 182 ? -3.784 -13.790 -1.317 1.00 98.06 182 VAL A CA 1
ATOM 1500 C C . VAL A 1 182 ? -3.448 -13.773 0.162 1.00 98.06 182 VAL A C 1
ATOM 1502 O O . VAL A 1 182 ? -3.322 -14.839 0.761 1.00 98.06 182 VAL A O 1
ATOM 1505 N N . ASN A 1 183 ? -3.278 -12.589 0.752 1.00 97.31 183 ASN A N 1
ATOM 1506 C CA . ASN A 1 183 ? -2.840 -12.478 2.136 1.00 97.31 183 ASN A CA 1
ATOM 1507 C C . ASN A 1 183 ? -3.485 -11.298 2.869 1.00 97.31 183 ASN A C 1
ATOM 1509 O O . ASN A 1 183 ? -3.826 -10.278 2.265 1.00 97.31 183 ASN A O 1
ATOM 1513 N N . VAL A 1 184 ? -3.615 -11.448 4.188 1.00 98.69 184 VAL A N 1
ATOM 1514 C CA . VAL A 1 184 ? -4.039 -10.401 5.118 1.00 98.69 184 VAL A CA 1
ATOM 1515 C C . VAL A 1 184 ? -3.099 -10.428 6.318 1.00 98.69 184 VAL A C 1
ATOM 1517 O O . VAL A 1 184 ? -3.231 -11.259 7.214 1.00 98.69 184 VAL A O 1
ATOM 1520 N N . GLU A 1 185 ? -2.144 -9.504 6.334 1.00 98.38 185 GLU A N 1
ATOM 1521 C CA . GLU A 1 185 ? -1.116 -9.418 7.372 1.00 98.38 185 GLU A CA 1
ATOM 1522 C C . GLU A 1 185 ? -1.008 -8.005 7.925 1.00 98.38 185 GLU A C 1
ATOM 1524 O O . GLU A 1 185 ? -1.146 -7.017 7.211 1.00 98.38 185 GLU A O 1
ATOM 1529 N N . GLY A 1 186 ? -0.744 -7.896 9.220 1.00 98.25 186 GLY A N 1
ATOM 1530 C CA . GLY A 1 186 ? -0.677 -6.633 9.937 1.00 98.25 186 GLY A CA 1
ATOM 1531 C C . GLY A 1 186 ? 0.692 -6.374 10.537 1.00 98.25 186 GLY A C 1
ATOM 1532 O O . GLY A 1 186 ? 1.416 -7.299 10.897 1.00 98.25 186 GLY A O 1
ATOM 1533 N N . THR A 1 187 ? 1.022 -5.096 10.690 1.00 98.44 187 THR A N 1
ATOM 1534 C CA . THR A 1 187 ? 2.190 -4.617 11.430 1.00 98.44 187 THR A CA 1
ATOM 1535 C C . THR A 1 187 ? 1.871 -3.293 12.137 1.00 98.44 187 THR A C 1
ATOM 1537 O O . THR A 1 187 ? 0.766 -2.745 12.025 1.00 98.44 187 THR A O 1
ATOM 1540 N N . SER A 1 188 ? 2.834 -2.763 12.885 1.00 98.31 188 SER A N 1
ATOM 1541 C CA . SER A 1 188 ? 2.761 -1.421 13.460 1.00 98.31 188 SER A CA 1
ATOM 1542 C C . SER A 1 188 ? 3.608 -0.440 12.646 1.00 98.31 188 SER A C 1
ATOM 1544 O O . SER A 1 188 ? 4.648 -0.809 12.098 1.00 98.31 188 SER A O 1
ATOM 1546 N N . HIS A 1 189 ? 3.201 0.831 12.594 1.00 97.62 189 HIS A N 1
ATOM 1547 C CA . HIS A 1 189 ? 3.994 1.887 11.958 1.00 97.62 189 HIS A CA 1
ATOM 1548 C C . HIS A 1 189 ? 5.422 1.955 12.513 1.00 97.62 189 HIS A C 1
ATOM 1550 O O . HIS A 1 189 ? 6.357 2.134 11.741 1.00 97.62 189 HIS A O 1
ATOM 1556 N N . THR A 1 190 ? 5.604 1.752 13.823 1.00 96.88 190 THR A N 1
ATOM 1557 C CA . THR A 1 190 ? 6.918 1.738 14.475 1.00 96.88 190 THR A CA 1
ATOM 1558 C C . THR A 1 190 ? 7.780 0.589 13.966 1.00 96.88 190 THR A C 1
ATOM 1560 O O . THR A 1 190 ? 8.957 0.783 13.675 1.00 96.88 190 THR A O 1
ATOM 1563 N N . ASN A 1 191 ? 7.205 -0.609 13.822 1.00 96.50 191 ASN A N 1
ATOM 1564 C CA . ASN A 1 191 ? 7.945 -1.761 13.323 1.00 96.50 191 ASN A CA 1
ATOM 1565 C C . ASN A 1 191 ? 8.373 -1.557 11.864 1.00 96.50 191 ASN A C 1
ATOM 1567 O O . ASN A 1 191 ? 9.541 -1.748 11.528 1.00 96.50 191 ASN A O 1
ATOM 1571 N N . LEU A 1 192 ? 7.447 -1.073 11.031 1.00 95.81 192 LEU A N 1
ATOM 1572 C CA . LEU A 1 192 ? 7.724 -0.745 9.637 1.00 95.81 192 LEU A CA 1
ATOM 1573 C C . LEU A 1 192 ? 8.794 0.351 9.508 1.00 95.81 192 LEU A C 1
ATOM 1575 O O . LEU A 1 192 ? 9.721 0.211 8.714 1.00 95.81 192 LEU A O 1
ATOM 1579 N N . GLN A 1 193 ? 8.705 1.413 10.313 1.00 95.56 193 GLN A N 1
ATOM 1580 C CA . GLN A 1 193 ? 9.688 2.497 10.353 1.00 95.56 193 GLN A CA 1
ATOM 1581 C C . GLN A 1 193 ? 11.079 1.986 10.744 1.00 95.56 193 GLN A C 1
ATOM 1583 O O . GLN A 1 193 ? 12.056 2.269 10.048 1.00 95.56 193 GLN A O 1
ATOM 1588 N N . ASN A 1 194 ? 11.173 1.192 11.812 1.00 93.62 194 ASN A N 1
ATOM 1589 C CA . ASN A 1 194 ? 12.442 0.637 12.278 1.00 93.62 194 ASN A CA 1
ATOM 1590 C C . ASN A 1 194 ? 13.080 -0.281 11.227 1.00 93.62 194 ASN A C 1
ATOM 1592 O O . ASN A 1 194 ? 14.274 -0.164 10.962 1.00 93.62 194 ASN A O 1
ATOM 1596 N N . ALA A 1 195 ? 12.293 -1.128 10.561 1.00 91.81 195 ALA A N 1
ATOM 1597 C CA . ALA A 1 195 ? 12.795 -2.025 9.518 1.00 91.81 195 ALA A CA 1
ATOM 1598 C C . ALA A 1 195 ? 13.392 -1.291 8.300 1.00 91.81 195 ALA A C 1
ATOM 1600 O O . ALA A 1 195 ? 14.176 -1.864 7.542 1.00 91.81 195 ALA A O 1
ATOM 1601 N N . ILE A 1 196 ? 13.024 -0.027 8.083 1.00 88.38 196 ILE A N 1
ATOM 1602 C CA . ILE A 1 196 ? 13.578 0.793 6.998 1.00 88.38 196 ILE A CA 1
ATOM 1603 C C . ILE A 1 196 ? 14.847 1.507 7.442 1.00 88.38 196 ILE A C 1
ATOM 1605 O O . ILE A 1 196 ? 15.784 1.596 6.651 1.00 88.38 196 ILE A O 1
ATOM 1609 N N . MET A 1 197 ? 14.863 2.012 8.676 1.00 85.06 197 MET A N 1
ATOM 1610 C CA . MET A 1 197 ? 15.972 2.797 9.219 1.00 85.06 197 MET A CA 1
ATOM 1611 C C . MET A 1 197 ? 17.179 1.934 9.598 1.00 85.06 197 MET A C 1
ATOM 1613 O O . MET A 1 197 ? 18.310 2.357 9.386 1.00 85.06 197 MET A O 1
ATOM 1617 N N . TYR A 1 198 ? 16.957 0.730 10.128 1.00 78.62 198 TYR A N 1
ATOM 1618 C CA . TYR A 1 198 ? 18.011 -0.123 10.693 1.00 78.62 198 TYR A CA 1
ATOM 1619 C C . TYR A 1 198 ? 18.495 -1.221 9.736 1.00 78.62 198 TYR A C 1
ATOM 1621 O O . TYR A 1 198 ? 18.736 -2.352 10.150 1.00 78.62 198 TYR A O 1
ATOM 1629 N N . LYS A 1 199 ? 18.643 -0.906 8.445 1.00 75.50 199 LYS A N 1
ATOM 1630 C CA . LYS A 1 199 ? 19.318 -1.813 7.503 1.00 75.50 199 LYS A CA 1
ATOM 1631 C C . LYS A 1 199 ? 20.825 -1.653 7.607 1.00 75.50 199 LYS A C 1
ATOM 1633 O O . LYS A 1 199 ? 21.306 -0.528 7.737 1.00 75.50 199 LYS A O 1
ATOM 1638 N N . ASP A 1 200 ? 21.552 -2.758 7.462 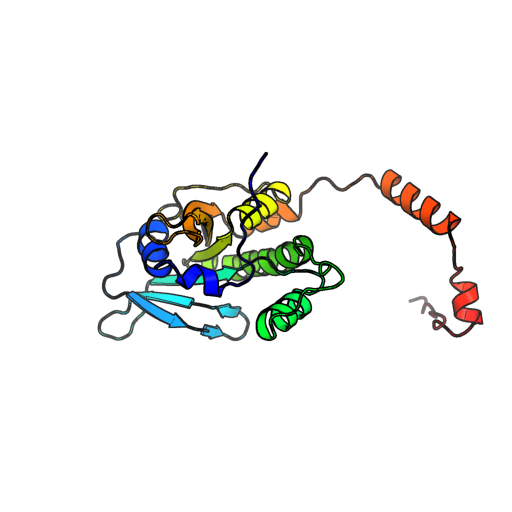1.00 78.69 200 ASP A N 1
ATOM 1639 C CA . ASP A 1 200 ? 23.008 -2.715 7.366 1.00 78.69 200 ASP A CA 1
ATOM 1640 C C . ASP A 1 200 ? 23.420 -1.798 6.206 1.00 78.69 200 ASP A C 1
ATOM 1642 O O . ASP A 1 200 ? 23.022 -2.031 5.055 1.00 78.69 200 ASP A O 1
ATOM 1646 N N . PRO A 1 201 ? 24.179 -0.724 6.481 1.00 80.44 201 PRO A N 1
ATOM 1647 C CA . PRO A 1 201 ? 24.599 0.175 5.429 1.00 80.44 201 PRO A CA 1
ATOM 1648 C C . PRO A 1 201 ? 25.602 -0.541 4.513 1.00 80.44 201 PRO A C 1
ATOM 1650 O O . PRO A 1 201 ? 26.438 -1.318 4.987 1.00 80.44 201 PRO A O 1
ATOM 1653 N N . PRO A 1 202 ? 25.577 -0.268 3.195 1.00 84.75 202 PRO A N 1
ATOM 1654 C CA . PRO A 1 202 ? 26.634 -0.735 2.313 1.00 84.75 202 PRO A CA 1
ATOM 1655 C C . PRO A 1 202 ? 27.991 -0.201 2.789 1.00 84.75 202 PRO A C 1
ATOM 1657 O O . PRO A 1 202 ? 28.093 0.889 3.357 1.00 84.75 202 PRO A O 1
ATOM 1660 N N . GLN A 1 203 ? 29.052 -0.967 2.533 1.00 93.06 203 GLN A N 1
ATOM 1661 C CA . GLN A 1 203 ? 30.396 -0.594 2.961 1.00 93.06 203 GLN A CA 1
ATOM 1662 C C . GLN A 1 203 ? 30.824 0.732 2.326 1.00 93.06 203 GLN A C 1
ATOM 1664 O O . GLN A 1 203 ? 30.764 0.907 1.106 1.00 93.06 203 GLN A O 1
ATOM 1669 N N . ARG A 1 204 ? 31.335 1.649 3.155 1.00 94.44 204 ARG A N 1
ATOM 1670 C CA . ARG A 1 204 ? 31.859 2.946 2.699 1.00 94.44 204 ARG A CA 1
ATOM 1671 C C . ARG A 1 204 ? 32.918 2.777 1.606 1.00 94.44 204 ARG A C 1
ATOM 1673 O O . ARG A 1 204 ? 32.948 3.562 0.663 1.00 94.44 204 ARG A O 1
ATOM 1680 N N . SER A 1 205 ? 33.763 1.752 1.718 1.00 95.31 205 SER A N 1
ATOM 1681 C CA . SER A 1 205 ? 34.792 1.423 0.725 1.00 95.31 205 SER A CA 1
ATOM 1682 C C . SER A 1 205 ? 34.202 1.132 -0.654 1.00 95.31 205 SER A C 1
ATOM 1684 O O . SER A 1 205 ? 34.657 1.710 -1.636 1.00 95.31 205 SER A O 1
ATOM 1686 N N . ALA A 1 206 ? 33.134 0.334 -0.727 1.00 94.38 206 ALA A N 1
ATOM 1687 C CA . ALA A 1 206 ? 32.471 0.016 -1.988 1.00 94.38 206 ALA A CA 1
ATOM 1688 C C . ALA A 1 206 ? 31.934 1.279 -2.681 1.00 94.38 206 ALA A C 1
ATOM 1690 O O . ALA A 1 206 ? 32.039 1.417 -3.900 1.00 94.38 206 ALA A O 1
ATOM 1691 N N . PHE A 1 207 ? 31.404 2.234 -1.910 1.00 95.31 207 PHE A N 1
ATOM 1692 C CA . PHE A 1 207 ? 30.955 3.508 -2.468 1.00 95.31 207 PHE A CA 1
ATOM 1693 C C . PHE A 1 207 ? 32.124 4.388 -2.932 1.00 95.31 207 PHE A C 1
ATOM 1695 O O . PHE A 1 207 ? 32.053 4.985 -4.004 1.00 95.31 207 PHE A O 1
ATOM 1702 N N . ILE A 1 208 ? 33.234 4.416 -2.185 1.00 96.75 208 ILE A N 1
ATOM 1703 C CA . ILE A 1 208 ? 34.466 5.106 -2.600 1.00 96.75 208 ILE A CA 1
ATOM 1704 C C . ILE A 1 208 ? 34.983 4.561 -3.935 1.00 96.75 208 ILE A C 1
ATOM 1706 O O . ILE A 1 208 ? 35.381 5.344 -4.797 1.00 96.75 208 ILE A O 1
ATOM 1710 N N . ASP A 1 209 ? 34.959 3.246 -4.135 1.00 96.25 209 ASP A N 1
ATOM 1711 C CA . ASP A 1 209 ? 35.421 2.641 -5.385 1.00 96.25 209 ASP A CA 1
ATOM 1712 C C . ASP A 1 209 ? 34.524 3.027 -6.571 1.00 96.25 209 ASP A C 1
ATOM 1714 O O . ASP A 1 209 ? 35.027 3.335 -7.656 1.00 96.25 209 ASP A O 1
ATOM 1718 N N . GLN A 1 210 ? 33.207 3.131 -6.356 1.00 94.06 210 GLN A N 1
ATOM 1719 C CA . GLN A 1 210 ? 32.283 3.666 -7.364 1.00 94.06 210 GLN A CA 1
ATOM 1720 C C . GLN A 1 210 ? 32.551 5.144 -7.677 1.00 94.06 210 GLN A C 1
ATOM 1722 O O . GLN A 1 210 ? 32.555 5.525 -8.850 1.00 94.06 210 GLN A O 1
ATOM 1727 N N . ILE A 1 211 ? 32.842 5.968 -6.664 1.00 94.69 211 ILE A N 1
ATOM 1728 C CA . ILE A 1 211 ? 33.225 7.376 -6.856 1.00 94.69 211 ILE A CA 1
ATOM 1729 C C . ILE A 1 211 ? 34.495 7.466 -7.707 1.00 94.69 211 ILE A C 1
ATOM 1731 O O . ILE A 1 211 ? 34.502 8.174 -8.712 1.00 94.69 211 ILE A O 1
ATOM 1735 N N . LYS A 1 212 ? 35.549 6.713 -7.364 1.00 94.25 212 LYS A N 1
ATOM 1736 C CA . LYS A 1 212 ? 36.804 6.679 -8.137 1.00 94.25 212 LYS A CA 1
ATOM 1737 C C . LYS A 1 212 ? 36.557 6.278 -9.590 1.00 94.25 212 LYS A C 1
ATOM 1739 O O . LYS A 1 212 ? 37.060 6.933 -10.499 1.00 94.25 212 LYS A O 1
ATOM 1744 N N . SER A 1 213 ? 35.750 5.238 -9.806 1.00 92.81 213 SER A N 1
ATOM 1745 C CA . SER A 1 213 ? 35.363 4.782 -11.144 1.00 92.81 213 SER A CA 1
ATOM 1746 C C . SER A 1 213 ? 34.625 5.872 -11.930 1.00 92.81 213 SER A C 1
ATOM 1748 O O . SER A 1 213 ? 34.886 6.064 -13.115 1.00 92.81 213 SER A O 1
ATOM 1750 N N . SER A 1 214 ? 33.730 6.619 -11.279 1.00 92.00 214 SER A N 1
ATOM 1751 C CA . SER A 1 214 ? 33.008 7.729 -11.906 1.00 92.00 214 SER A CA 1
ATOM 1752 C C . SER A 1 214 ? 33.919 8.904 -12.251 1.00 92.00 214 SER A C 1
ATOM 1754 O O . SER A 1 214 ? 33.837 9.428 -13.357 1.00 92.00 214 SER A O 1
ATOM 1756 N N . LEU A 1 215 ? 34.819 9.286 -11.343 1.00 93.00 215 LEU A N 1
ATOM 1757 C CA . LEU A 1 215 ? 35.784 10.362 -11.574 1.00 93.00 215 LEU A CA 1
ATOM 1758 C C . LEU A 1 215 ? 36.750 10.020 -12.717 1.00 93.00 215 LEU A C 1
ATOM 1760 O O . LEU A 1 215 ? 37.045 10.877 -13.544 1.00 93.00 215 LEU A O 1
ATOM 1764 N N . ALA A 1 216 ? 37.181 8.762 -12.834 1.00 91.19 216 ALA A N 1
ATOM 1765 C CA . ALA A 1 216 ? 38.027 8.324 -13.945 1.00 91.19 216 ALA A CA 1
ATOM 1766 C C . ALA A 1 216 ? 37.339 8.432 -15.322 1.00 91.19 216 ALA A C 1
ATOM 1768 O O . ALA A 1 216 ? 38.024 8.568 -16.331 1.00 91.19 216 ALA A O 1
ATOM 1769 N N . ARG A 1 217 ? 35.997 8.387 -15.380 1.00 87.44 217 ARG A N 1
ATOM 1770 C CA . ARG A 1 217 ? 35.224 8.518 -16.631 1.00 87.44 217 ARG A CA 1
ATOM 1771 C C . ARG A 1 217 ? 34.985 9.965 -17.074 1.00 87.44 217 ARG A C 1
ATOM 1773 O O . ARG A 1 217 ? 34.575 10.165 -18.212 1.00 87.44 217 ARG A O 1
ATOM 1780 N N . GLY A 1 218 ? 35.200 10.953 -16.206 1.00 83.19 218 GLY A N 1
ATOM 1781 C CA . GLY A 1 218 ? 34.893 12.352 -16.514 1.00 83.19 218 GLY A CA 1
ATOM 1782 C C . GLY A 1 218 ? 34.775 13.215 -15.266 1.00 83.19 218 GLY A C 1
ATOM 1783 O O . GLY A 1 218 ? 33.696 13.714 -14.956 1.00 83.19 218 GLY A O 1
ATOM 1784 N N . ALA A 1 219 ? 35.870 13.353 -14.519 1.00 84.75 219 ALA A N 1
ATOM 1785 C CA . ALA A 1 219 ? 35.918 14.247 -13.371 1.00 84.75 219 ALA A CA 1
ATOM 1786 C C . ALA A 1 219 ? 35.788 15.703 -13.825 1.00 84.75 219 ALA A C 1
ATOM 1788 O O . ALA A 1 219 ? 36.548 16.172 -14.669 1.00 84.75 219 ALA A O 1
ATOM 1789 N N . VAL A 1 220 ? 34.865 16.423 -13.199 1.00 84.44 220 VAL A N 1
ATOM 1790 C CA . VAL A 1 220 ? 34.742 17.871 -13.330 1.00 84.44 220 VAL A CA 1
ATOM 1791 C C . VAL A 1 220 ? 35.201 18.482 -12.016 1.00 84.44 220 VAL A C 1
ATOM 1793 O O . VAL A 1 220 ? 34.677 18.135 -10.954 1.00 84.44 220 VAL A O 1
ATOM 1796 N N . LYS A 1 221 ? 36.211 19.355 -12.061 1.00 85.69 221 LYS A N 1
ATOM 1797 C CA . LYS A 1 221 ? 36.624 20.081 -10.860 1.00 85.69 221 LYS A CA 1
ATOM 1798 C C . LYS A 1 221 ? 35.631 21.200 -10.598 1.00 85.69 221 LYS A C 1
ATOM 1800 O O . LYS A 1 221 ? 35.255 21.939 -11.502 1.00 85.69 221 LYS A O 1
ATOM 1805 N N . ILE A 1 222 ? 35.272 21.365 -9.333 1.00 83.62 222 ILE A N 1
ATOM 1806 C CA . ILE A 1 222 ? 34.407 22.459 -8.883 1.00 83.62 222 ILE A CA 1
ATOM 1807 C C . ILE A 1 222 ? 35.017 23.820 -9.258 1.00 83.62 222 ILE A C 1
ATOM 1809 O O . ILE A 1 222 ? 34.293 24.704 -9.697 1.00 83.62 222 ILE A O 1
ATOM 1813 N N . SER A 1 223 ? 36.347 23.965 -9.179 1.00 85.75 223 SER A N 1
ATOM 1814 C CA . SER A 1 223 ? 37.061 25.176 -9.617 1.00 85.75 223 SER A CA 1
ATOM 1815 C C . SER A 1 223 ? 36.780 25.549 -11.070 1.00 85.75 223 SER A C 1
ATOM 1817 O O . SER A 1 223 ? 36.672 26.728 -11.396 1.00 85.75 223 SER A O 1
ATOM 1819 N N . ASP A 1 224 ? 36.654 24.549 -11.938 1.00 85.38 224 ASP A N 1
ATOM 1820 C CA . ASP A 1 224 ? 36.516 24.760 -13.375 1.00 85.38 224 ASP A CA 1
ATOM 1821 C C . ASP A 1 224 ? 35.076 25.192 -13.693 1.00 85.38 224 ASP A C 1
ATOM 1823 O O . ASP A 1 224 ? 34.876 26.083 -14.510 1.00 85.38 224 ASP A O 1
ATOM 1827 N N . LEU A 1 225 ? 34.091 24.656 -12.959 1.00 84.88 225 LEU A N 1
ATOM 1828 C CA . LEU A 1 225 ? 32.689 25.092 -13.015 1.00 84.88 225 LEU A CA 1
ATOM 1829 C C . LEU A 1 225 ? 32.500 26.521 -12.486 1.00 84.88 225 LEU A C 1
ATOM 1831 O O . LEU A 1 225 ? 31.766 27.300 -13.086 1.00 84.88 225 LEU A O 1
ATOM 1835 N N . ILE A 1 226 ? 33.183 26.885 -11.393 1.00 84.12 226 ILE A N 1
ATOM 1836 C CA . ILE A 1 226 ? 33.185 28.265 -10.874 1.00 84.12 226 ILE A CA 1
ATOM 1837 C C . ILE A 1 226 ? 33.807 29.213 -11.905 1.00 84.12 226 ILE A C 1
ATOM 1839 O O . ILE A 1 226 ? 33.237 30.256 -12.210 1.00 84.12 226 ILE A O 1
ATOM 1843 N N . SER A 1 227 ? 34.952 28.836 -12.483 1.00 84.94 227 SER A N 1
ATOM 1844 C CA . SER A 1 227 ? 35.636 29.648 -13.502 1.00 84.94 227 SER A CA 1
ATOM 1845 C C . SER A 1 227 ? 34.804 29.808 -14.779 1.00 84.94 227 SER A C 1
ATOM 1847 O O . SER A 1 227 ? 34.901 30.834 -15.446 1.00 84.94 227 SER A O 1
ATOM 1849 N N . ALA A 1 228 ? 33.982 28.809 -15.113 1.00 84.69 228 ALA A N 1
ATOM 1850 C CA . ALA A 1 228 ? 33.047 28.848 -16.234 1.00 84.69 228 ALA A CA 1
ATOM 1851 C C . ALA A 1 228 ? 31.747 29.622 -15.927 1.00 84.69 228 ALA A C 1
ATOM 1853 O O . ALA A 1 228 ? 30.979 29.898 -16.845 1.00 84.69 228 ALA A O 1
ATOM 1854 N N . GLY A 1 229 ? 31.503 29.996 -14.664 1.00 83.00 229 GLY A N 1
ATOM 1855 C CA . GLY A 1 229 ? 30.271 30.659 -14.227 1.00 83.00 229 GLY A CA 1
ATOM 1856 C C . GLY A 1 229 ? 29.061 29.726 -14.096 1.00 83.00 229 GLY A C 1
ATOM 1857 O O . GLY A 1 229 ? 27.946 30.206 -13.905 1.00 83.00 229 GLY A O 1
ATOM 1858 N N . ASP A 1 230 ? 29.266 28.408 -14.175 1.00 82.50 230 ASP A N 1
ATOM 1859 C CA . ASP A 1 230 ? 28.200 27.399 -14.112 1.00 82.50 230 ASP A CA 1
ATOM 1860 C C . ASP A 1 230 ? 27.651 27.209 -12.688 1.00 82.50 230 ASP A C 1
ATOM 1862 O O . ASP A 1 230 ? 26.512 26.776 -12.505 1.00 82.50 230 ASP A O 1
ATOM 1866 N N . ILE A 1 231 ? 28.455 27.527 -11.666 1.00 82.00 231 ILE A N 1
ATOM 1867 C CA . ILE A 1 231 ? 28.067 27.516 -10.249 1.00 82.00 231 ILE A CA 1
ATOM 1868 C C . ILE A 1 231 ? 28.696 28.707 -9.514 1.00 82.00 231 ILE A C 1
ATOM 1870 O O . ILE A 1 231 ? 29.823 29.104 -9.809 1.00 82.00 231 ILE A O 1
ATOM 1874 N N . SER A 1 232 ? 27.983 29.271 -8.536 1.00 78.12 232 SER A N 1
ATOM 1875 C CA . SER A 1 232 ? 28.490 30.376 -7.714 1.00 78.12 232 SER A CA 1
ATOM 1876 C C . SER A 1 232 ? 29.610 29.913 -6.783 1.00 78.12 232 SER A C 1
ATOM 1878 O O . SER A 1 232 ? 29.521 28.831 -6.195 1.00 78.12 232 SER A O 1
ATOM 1880 N N . SER A 1 233 ? 30.625 30.754 -6.578 1.00 74.94 233 SER A N 1
ATOM 1881 C CA . SER A 1 233 ? 31.563 30.572 -5.470 1.00 74.94 233 SER A CA 1
ATOM 1882 C C . SER A 1 233 ? 30.794 30.636 -4.151 1.00 74.94 233 SER A C 1
ATOM 1884 O O . SER A 1 233 ? 30.111 31.621 -3.877 1.00 74.94 233 SER A O 1
ATOM 1886 N N . VAL A 1 234 ? 30.876 29.574 -3.351 1.00 65.75 234 VAL A N 1
ATOM 1887 C CA . VAL A 1 234 ? 30.391 29.600 -1.970 1.00 65.75 234 VAL A CA 1
ATOM 1888 C C . VAL A 1 234 ? 31.456 30.332 -1.158 1.00 65.75 234 VAL A C 1
ATOM 1890 O O . VAL A 1 234 ? 32.538 29.786 -0.944 1.00 65.75 234 VAL A O 1
ATOM 1893 N N . GLU A 1 235 ? 31.183 31.576 -0.770 1.00 60.59 235 GLU A N 1
ATOM 1894 C CA . GLU A 1 235 ? 31.910 32.212 0.328 1.00 60.59 235 GLU A CA 1
ATOM 1895 C C . GLU A 1 235 ? 31.467 31.498 1.607 1.00 60.59 235 GLU A C 1
ATOM 1897 O O . GLU A 1 235 ? 30.279 31.453 1.929 1.00 60.59 235 GLU A O 1
ATOM 1902 N N . TYR A 1 236 ? 32.405 30.830 2.272 1.00 53.38 236 TYR A N 1
ATOM 1903 C CA . TYR A 1 236 ? 32.172 30.362 3.627 1.00 53.38 236 TYR A CA 1
ATOM 1904 C C . TYR A 1 236 ? 32.350 31.581 4.529 1.00 53.38 236 TYR A C 1
ATOM 1906 O O . TYR A 1 236 ? 33.468 32.079 4.652 1.00 53.38 236 TYR A O 1
ATOM 1914 N N . ASP A 1 237 ? 31.258 32.070 5.112 1.00 52.03 237 ASP A N 1
ATOM 1915 C CA . ASP A 1 237 ? 31.359 32.920 6.293 1.00 52.03 237 ASP A CA 1
ATOM 1916 C C . ASP A 1 237 ? 31.928 32.039 7.415 1.00 52.03 237 ASP A C 1
ATOM 1918 O O . ASP A 1 237 ? 31.289 31.078 7.854 1.00 52.03 237 ASP A O 1
ATOM 1922 N N . ASP A 1 238 ? 33.175 32.310 7.800 1.00 51.62 238 ASP A N 1
ATOM 1923 C CA . ASP A 1 238 ? 33.792 31.763 9.008 1.00 51.62 238 ASP A CA 1
ATOM 1924 C C . ASP A 1 238 ? 33.110 32.416 10.229 1.00 51.62 238 ASP A C 1
ATOM 1926 O O . ASP A 1 238 ? 33.591 33.432 10.736 1.00 51.62 238 ASP A O 1
ATOM 1930 N N . ASP A 1 239 ? 31.989 31.840 10.676 1.00 46.25 239 ASP A N 1
ATOM 1931 C CA . ASP A 1 239 ? 31.383 32.067 12.003 1.00 46.25 239 ASP A CA 1
ATOM 1932 C C . ASP A 1 239 ? 31.641 30.872 12.944 1.00 46.25 239 ASP A C 1
ATOM 1934 O O . ASP A 1 239 ? 31.330 29.713 12.566 1.00 46.25 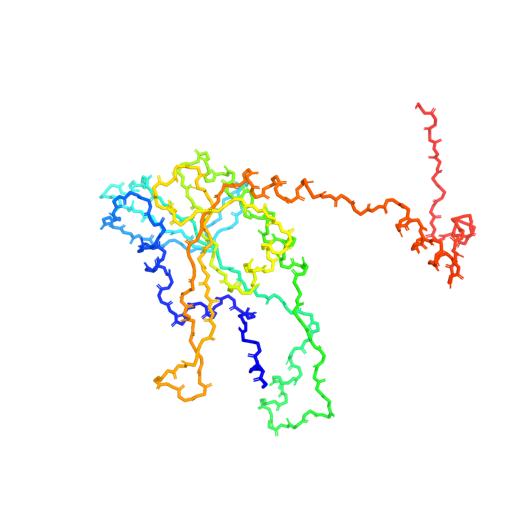239 ASP A O 1
#

Foldseek 3Di:
DPDDAFFFQDLCQQVLDPVVVVCQVQAAADDRAPAWDKDAQDQDPPLGTFGIKIFRQDPVRDTLAIETEHGDTWHKPFDPVVVVVCVVVVHDDPDDTDMDTPLVVSLVVVLVSQLSNLVVQLVSLYAYEYEGAPVSVVSLCVQFVFDKDSPNRHDSQFRYKYWHWGWADDPVDPPHTGTDTDGIMTHGSVRSVCRNVPDDDPDPVVVVVVVVVVCVVPNDDPVVCCVVVVDPDDDDPPD